Protein AF-A0A060SXX0-F1 (afdb_monomer_lite)

Secondary structure (DSSP, 8-state):
--PPPPEEEEEE--S-HHHHHHHHHHHHHHHHHSSEEEEEEEEGGGHHHHHHHHHTT--GGGHHHHTTEEEEEE---S-SS--HHHHHHHHHHHHHHHTT--EEEEETTS-EEEE-TTTS-EEEEEEETT-HHHHHHHHHHHHH-SS----EEEEE--S-HHHHHHHTTS-SHHHHHHHHHHHT--HHHHHHHHHH----PEEEETTEEEEEGGGG-TT--PPPHHHIIIIIHHHHHHHHHHHTT-

Structure (mmCIF, N/CA/C/O backbone):
data_AF-A0A060SXX0-F1
#
_entry.id   AF-A0A060SXX0-F1
#
loop_
_atom_site.group_PDB
_atom_site.id
_atom_site.type_symbol
_atom_site.label_atom_id
_atom_site.label_alt_id
_atom_site.label_comp_id
_atom_site.label_asym_id
_atom_site.label_entity_id
_atom_site.label_seq_id
_atom_site.pdbx_PDB_ins_code
_atom_site.Cartn_x
_atom_site.Cartn_y
_atom_site.Cartn_z
_atom_site.occupancy
_atom_site.B_iso_or_equiv
_atom_site.auth_seq_id
_atom_site.auth_comp_id
_atom_site.auth_asym_id
_atom_site.auth_atom_id
_atom_site.pdbx_PDB_model_num
ATOM 1 N N . MET A 1 1 ? -5.773 7.723 36.774 1.00 42.22 1 MET A N 1
ATOM 2 C CA . MET A 1 1 ? -4.730 7.593 35.733 1.00 42.22 1 MET A CA 1
ATOM 3 C C . MET A 1 1 ? -5.384 7.949 34.413 1.00 42.22 1 MET A C 1
ATOM 5 O O . MET A 1 1 ? -6.342 7.288 34.045 1.00 42.22 1 MET A O 1
ATOM 9 N N . THR A 1 2 ? -4.972 9.032 33.762 1.00 47.62 2 THR A N 1
ATOM 10 C CA . THR A 1 2 ? -5.482 9.395 32.435 1.00 47.62 2 THR A CA 1
ATOM 11 C C . THR A 1 2 ? -4.915 8.401 31.424 1.00 47.62 2 THR A C 1
ATOM 13 O O . THR A 1 2 ? -3.701 8.333 31.236 1.00 47.62 2 THR A O 1
ATOM 16 N N . SER A 1 3 ? -5.766 7.558 30.832 1.00 68.06 3 SER A N 1
ATOM 17 C CA . SER A 1 3 ? -5.339 6.640 29.775 1.00 68.06 3 SER A CA 1
ATOM 18 C C . SER A 1 3 ? -4.816 7.467 28.604 1.00 68.06 3 SER A C 1
ATOM 20 O O . SER A 1 3 ? -5.533 8.330 28.096 1.00 68.06 3 SER A O 1
ATOM 22 N N . GLN A 1 4 ? -3.569 7.235 28.189 1.00 74.06 4 GLN A N 1
ATOM 23 C CA . GLN A 1 4 ? -3.067 7.844 26.959 1.00 74.06 4 GLN A CA 1
ATOM 24 C C . GLN A 1 4 ? -3.970 7.435 25.786 1.00 74.06 4 GLN A C 1
ATOM 26 O O . GLN A 1 4 ? -4.417 6.284 25.757 1.00 74.06 4 GLN A O 1
ATOM 31 N N . PRO A 1 5 ? -4.246 8.347 24.835 1.00 82.75 5 PRO A N 1
ATOM 32 C CA . PRO A 1 5 ? -5.044 8.004 23.669 1.00 82.75 5 PRO A CA 1
ATOM 33 C C . PRO A 1 5 ? -4.381 6.848 22.901 1.00 82.75 5 PRO A C 1
ATOM 35 O O . PRO A 1 5 ? -3.144 6.777 22.847 1.00 82.75 5 PRO A O 1
ATOM 38 N N . PRO A 1 6 ? -5.176 5.929 22.325 1.00 90.31 6 PRO A N 1
ATOM 39 C CA . PRO A 1 6 ? -4.641 4.814 21.559 1.00 90.31 6 PRO A CA 1
ATOM 40 C C . PRO A 1 6 ? -3.842 5.338 20.366 1.00 90.31 6 PRO A C 1
ATOM 42 O O . PRO A 1 6 ? -4.184 6.356 19.762 1.00 90.31 6 PRO A O 1
ATOM 45 N N . LYS A 1 7 ? -2.766 4.631 20.011 1.00 94.00 7 LYS A N 1
ATOM 46 C CA . LYS A 1 7 ? -2.004 4.988 18.809 1.00 94.00 7 LYS A CA 1
ATOM 47 C C . LYS A 1 7 ? -2.856 4.735 17.574 1.00 94.00 7 LYS A C 1
ATOM 49 O O . LYS A 1 7 ? -3.532 3.715 17.522 1.00 94.00 7 LYS A O 1
ATOM 54 N N . HIS A 1 8 ? -2.768 5.602 16.575 1.00 95.62 8 HIS A N 1
ATOM 55 C CA . HIS A 1 8 ? -3.541 5.504 15.343 1.00 95.62 8 HIS A CA 1
ATOM 56 C C . HIS A 1 8 ? -2.619 5.263 14.141 1.00 95.62 8 HIS A C 1
ATOM 58 O O . HIS A 1 8 ? -1.647 5.995 13.924 1.00 95.62 8 HIS A O 1
ATOM 64 N N . ILE A 1 9 ? -2.901 4.211 13.373 1.00 97.38 9 ILE A N 1
ATOM 65 C CA . ILE A 1 9 ? -2.138 3.815 12.186 1.00 97.38 9 ILE A CA 1
ATOM 66 C C . ILE A 1 9 ? -3.068 3.788 10.977 1.00 97.38 9 ILE A C 1
ATOM 68 O O . ILE A 1 9 ? -4.118 3.153 11.024 1.00 97.38 9 ILE A O 1
ATOM 72 N N . LEU A 1 10 ? -2.659 4.432 9.886 1.00 97.88 10 LEU A N 1
ATOM 73 C CA . LEU A 1 10 ? -3.341 4.323 8.598 1.00 97.88 10 LEU A CA 1
ATOM 74 C C . LEU A 1 10 ? -2.625 3.299 7.717 1.00 97.88 10 LEU A C 1
ATOM 76 O O . LEU A 1 10 ? -1.397 3.275 7.661 1.00 97.88 10 LEU A O 1
ATOM 80 N N . MET A 1 11 ? -3.380 2.465 7.015 1.00 98.50 11 MET A N 1
ATOM 81 C CA . MET A 1 11 ? -2.860 1.433 6.126 1.00 98.50 11 MET A CA 1
ATOM 82 C C . MET A 1 11 ? -3.527 1.533 4.752 1.00 98.50 11 MET A C 1
ATOM 84 O O . MET A 1 11 ? -4.751 1.567 4.667 1.00 98.50 11 MET A O 1
ATOM 88 N N . LEU A 1 12 ? -2.732 1.557 3.681 1.00 98.19 12 LEU A N 1
ATOM 89 C CA . LEU A 1 12 ? -3.205 1.634 2.297 1.00 98.19 12 LEU A CA 1
ATOM 90 C C . LEU A 1 12 ? -2.583 0.505 1.455 1.00 98.19 12 LEU A C 1
ATOM 92 O O . LEU A 1 12 ? -1.464 0.666 0.956 1.00 98.19 12 LEU A O 1
ATOM 96 N N . PRO A 1 13 ? -3.270 -0.641 1.291 1.00 97.19 13 PRO A N 1
ATOM 97 C CA . PRO A 1 13 ? -2.909 -1.639 0.296 1.00 97.19 13 PRO A CA 1
ATOM 98 C C . PRO A 1 13 ? -3.241 -1.172 -1.128 1.00 97.19 13 PRO A C 1
ATOM 100 O O . PRO A 1 13 ? -4.201 -0.431 -1.344 1.00 97.19 13 PRO A O 1
ATOM 103 N N . ILE A 1 14 ? -2.513 -1.677 -2.128 1.00 95.06 14 ILE A N 1
ATOM 104 C CA . ILE A 1 14 ? -2.989 -1.612 -3.517 1.00 95.06 14 ILE A CA 1
ATOM 105 C C . ILE A 1 14 ? -4.166 -2.578 -3.694 1.00 95.06 14 ILE A C 1
ATOM 107 O O . ILE A 1 14 ? -4.297 -3.555 -2.954 1.00 95.06 14 ILE A O 1
ATOM 111 N N . HIS A 1 15 ? -5.026 -2.353 -4.689 1.00 94.31 15 HIS A N 1
ATOM 112 C CA . HIS A 1 15 ? -6.248 -3.138 -4.914 1.00 94.31 15 HIS A CA 1
ATOM 113 C C . HIS A 1 15 ? -6.014 -4.554 -5.481 1.00 94.31 15 HIS A C 1
ATOM 115 O O . HIS A 1 15 ? -6.828 -5.080 -6.245 1.00 94.31 15 HIS A O 1
ATOM 121 N N . MET A 1 16 ? -4.911 -5.194 -5.104 1.00 93.75 16 MET A N 1
ATOM 122 C CA . MET A 1 16 ? -4.590 -6.576 -5.427 1.00 93.75 16 MET A CA 1
ATOM 123 C C . MET A 1 16 ? -4.800 -7.431 -4.183 1.00 93.75 16 MET A C 1
ATOM 125 O O . MET A 1 16 ? -4.176 -7.196 -3.148 1.00 93.75 16 MET A O 1
ATOM 129 N N . TRP A 1 17 ? -5.642 -8.461 -4.282 1.00 95.44 17 TRP A N 1
ATOM 130 C CA . TRP A 1 17 ? -5.995 -9.280 -3.119 1.00 95.44 17 TRP A CA 1
ATOM 131 C C . TRP A 1 17 ? -4.779 -9.915 -2.432 1.00 95.44 17 TRP A C 1
ATOM 133 O O . TRP A 1 17 ? -4.691 -9.899 -1.207 1.00 95.44 17 TRP A O 1
ATOM 143 N N . GLY A 1 18 ? -3.795 -10.381 -3.210 1.00 93.75 18 GLY A N 1
ATOM 144 C CA . GLY A 1 18 ? -2.541 -10.928 -2.680 1.00 93.75 18 GLY A CA 1
ATOM 145 C C . GLY A 1 18 ? -1.724 -9.944 -1.832 1.00 93.75 18 GLY A C 1
ATOM 146 O O . GLY A 1 18 ? -0.852 -10.378 -1.087 1.00 93.75 18 GLY A O 1
ATOM 147 N N . ARG A 1 19 ? -2.017 -8.635 -1.900 1.00 94.62 19 ARG A N 1
ATOM 148 C CA . ARG A 1 19 ? -1.377 -7.600 -1.073 1.00 94.62 19 ARG A CA 1
ATOM 149 C C . ARG A 1 19 ? -2.283 -7.031 0.009 1.00 94.62 19 ARG A C 1
ATOM 151 O O . ARG A 1 19 ? -1.812 -6.823 1.126 1.00 94.62 19 ARG A O 1
ATOM 158 N N . ALA A 1 20 ? -3.568 -6.848 -0.292 1.00 97.12 20 ALA A N 1
ATOM 159 C CA . ALA A 1 20 ? -4.561 -6.368 0.664 1.00 97.12 20 ALA A CA 1
ATOM 160 C C . ALA A 1 20 ? -4.835 -7.377 1.788 1.00 97.12 20 ALA A C 1
ATOM 162 O O . ALA A 1 20 ? -4.824 -7.000 2.957 1.00 97.12 20 ALA A O 1
ATOM 163 N N . ARG A 1 21 ? -4.998 -8.666 1.456 1.00 97.56 21 ARG A N 1
ATOM 164 C CA . ARG A 1 21 ? -5.279 -9.732 2.429 1.00 97.56 21 ARG A CA 1
ATOM 165 C C . ARG A 1 21 ? -4.260 -9.802 3.571 1.00 97.56 21 ARG A C 1
ATOM 167 O O . ARG A 1 21 ? -4.670 -9.696 4.723 1.00 97.56 21 ARG A O 1
ATOM 174 N N . PRO A 1 22 ? -2.947 -9.972 3.316 1.00 97.31 22 PRO A N 1
ATOM 175 C CA . PRO A 1 22 ? -1.986 -10.077 4.410 1.00 97.31 22 PRO A CA 1
ATOM 176 C C . PRO A 1 22 ? -1.893 -8.789 5.242 1.00 97.31 22 PRO A C 1
ATOM 178 O O . PRO A 1 22 ? -1.615 -8.873 6.435 1.00 97.31 22 PRO A O 1
ATOM 181 N N . LEU A 1 23 ? -2.176 -7.614 4.660 1.00 97.38 23 LEU A N 1
ATOM 182 C CA . LEU A 1 23 ? -2.232 -6.358 5.412 1.00 97.38 23 LEU A CA 1
ATOM 183 C C . LEU A 1 23 ? -3.475 -6.279 6.317 1.00 97.38 23 LEU A C 1
ATOM 185 O O . LEU A 1 23 ? -3.373 -5.813 7.447 1.00 97.38 23 LEU A O 1
ATOM 189 N N . ALA A 1 24 ? -4.621 -6.799 5.868 1.00 98.12 24 ALA A N 1
ATOM 190 C CA . ALA A 1 24 ? -5.830 -6.931 6.685 1.00 98.12 24 ALA A CA 1
ATOM 191 C C . ALA A 1 24 ? -5.633 -7.910 7.862 1.00 98.12 24 ALA A C 1
ATOM 193 O O . ALA A 1 24 ? -5.998 -7.614 9.002 1.00 98.12 24 ALA A O 1
ATOM 194 N N . VAL A 1 25 ? -4.963 -9.042 7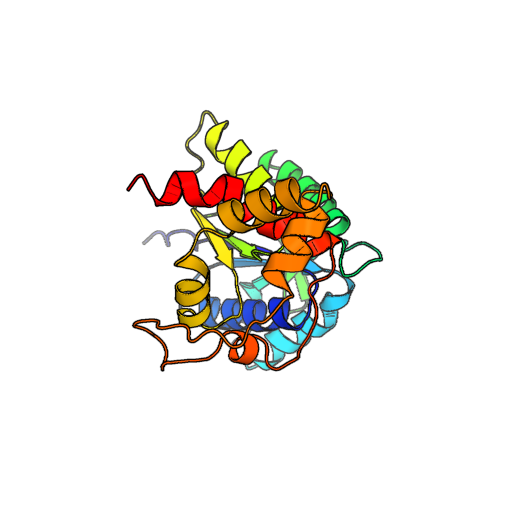.620 1.00 97.75 25 VAL A N 1
ATOM 195 C CA . VAL A 1 25 ? -4.573 -9.987 8.683 1.00 97.75 25 VAL A CA 1
ATOM 196 C C . VAL A 1 25 ? -3.582 -9.340 9.658 1.00 97.75 25 VAL A C 1
ATOM 198 O O . VAL A 1 25 ? -3.708 -9.499 10.872 1.00 97.75 25 VAL A O 1
ATOM 201 N N . LEU A 1 26 ? -2.606 -8.572 9.157 1.00 97.38 26 LEU A N 1
ATOM 202 C CA . LEU A 1 26 ? -1.683 -7.822 10.010 1.00 97.38 26 LEU A CA 1
ATOM 203 C C . LEU A 1 26 ? -2.436 -6.827 10.902 1.00 97.38 26 LEU A C 1
ATOM 205 O O . LEU A 1 26 ? -2.178 -6.786 12.105 1.00 97.38 26 LEU A O 1
ATOM 209 N N . ALA A 1 27 ? -3.387 -6.074 10.343 1.00 97.88 27 ALA A N 1
ATOM 210 C CA . ALA A 1 27 ? -4.217 -5.148 11.104 1.00 97.88 27 ALA A CA 1
ATOM 211 C C . ALA A 1 27 ? -4.964 -5.858 12.246 1.00 97.88 27 ALA A C 1
ATOM 213 O O . ALA A 1 27 ? -4.893 -5.422 13.397 1.00 97.88 27 ALA A O 1
ATOM 214 N N . SER A 1 28 ? -5.578 -7.004 11.942 1.00 97.69 28 SER A N 1
ATOM 215 C CA . SER A 1 28 ? -6.302 -7.846 12.906 1.00 97.69 28 SER A CA 1
ATOM 216 C C . SER A 1 28 ? -5.422 -8.261 14.086 1.00 97.69 28 SER A C 1
ATOM 218 O O . SER A 1 28 ? -5.760 -8.060 15.254 1.00 97.69 28 SER A O 1
ATOM 220 N N . ARG A 1 29 ? -4.211 -8.741 13.796 1.00 97.38 29 ARG A N 1
ATOM 221 C CA . ARG A 1 29 ? -3.243 -9.131 14.831 1.00 97.38 29 ARG A CA 1
ATOM 222 C C . ARG A 1 29 ? -2.770 -7.943 15.661 1.00 97.38 29 ARG A C 1
ATOM 224 O O . ARG A 1 29 ? -2.618 -8.053 16.876 1.00 97.38 29 ARG A O 1
ATOM 231 N N . MET A 1 30 ? -2.541 -6.798 15.024 1.00 97.38 30 MET A N 1
ATOM 232 C CA . MET A 1 30 ? -2.043 -5.607 15.706 1.00 97.38 30 MET A CA 1
ATOM 233 C C . MET A 1 30 ? -3.032 -5.070 16.753 1.00 97.38 30 MET A C 1
ATOM 235 O O . MET A 1 30 ? -2.588 -4.700 17.843 1.00 97.38 30 MET A O 1
ATOM 239 N N . VAL A 1 31 ? -4.342 -5.079 16.473 1.00 96.56 31 VAL A N 1
ATOM 240 C CA . VAL A 1 31 ? -5.364 -4.631 17.443 1.00 96.56 31 VAL A CA 1
ATOM 241 C C . VAL A 1 31 ? -5.581 -5.610 18.602 1.00 96.56 31 VAL A C 1
ATOM 243 O O . VAL A 1 31 ? -5.907 -5.157 19.702 1.00 96.56 31 VAL A O 1
ATOM 246 N N . ARG A 1 32 ? -5.338 -6.920 18.403 1.00 95.56 32 ARG A N 1
ATOM 247 C CA . ARG A 1 32 ? -5.302 -7.907 19.504 1.00 95.56 32 ARG A CA 1
ATOM 248 C C . ARG A 1 32 ? -4.094 -7.689 20.412 1.00 95.56 32 ARG A C 1
ATOM 250 O O . ARG A 1 32 ? -4.194 -7.763 21.631 1.00 95.56 32 ARG A O 1
ATOM 257 N N . MET A 1 33 ? -2.931 -7.405 19.824 1.00 96.19 33 MET A N 1
ATOM 258 C CA . MET A 1 33 ? -1.678 -7.290 20.576 1.00 96.19 33 MET A CA 1
ATOM 259 C C . MET A 1 33 ? -1.561 -5.993 21.381 1.00 96.19 33 MET A C 1
ATOM 261 O O . MET A 1 33 ? -0.842 -5.960 22.384 1.00 96.19 33 MET A O 1
ATOM 265 N N . ARG A 1 34 ? -2.176 -4.895 20.923 1.00 95.44 34 ARG A N 1
ATOM 266 C CA . ARG A 1 34 ? -2.020 -3.563 21.523 1.00 95.44 34 ARG A CA 1
ATOM 267 C C . ARG A 1 34 ? -3.311 -2.740 21.412 1.00 95.44 34 ARG A C 1
ATOM 269 O O . ARG A 1 34 ? -4.033 -2.875 20.430 1.00 95.44 34 ARG A O 1
ATOM 276 N N . PRO A 1 35 ? -3.566 -1.811 22.355 1.00 94.25 35 PRO A N 1
ATOM 277 C CA . PRO A 1 35 ? -4.671 -0.858 22.260 1.00 94.25 35 PRO A CA 1
ATOM 278 C C . PRO A 1 35 ? -4.347 0.234 21.231 1.00 94.25 35 PRO A C 1
ATOM 280 O O . PRO A 1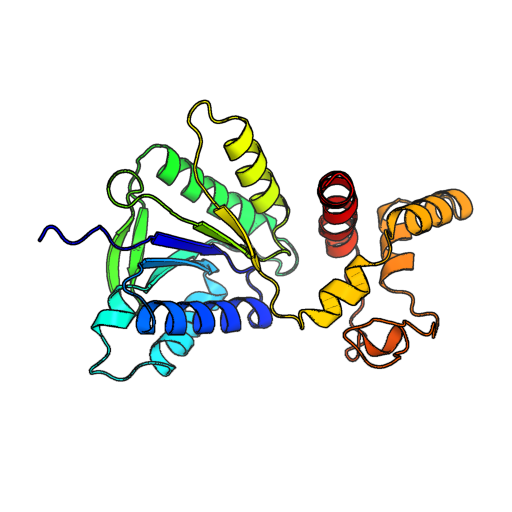 35 ? -3.933 1.343 21.572 1.00 94.25 35 PRO A O 1
ATOM 283 N N . ILE A 1 36 ? -4.465 -0.113 19.953 1.00 95.81 36 ILE A N 1
ATOM 284 C CA . ILE A 1 36 ? -4.241 0.786 18.823 1.00 95.81 36 ILE A CA 1
ATOM 285 C C . ILE A 1 36 ? -5.480 0.831 17.935 1.00 95.81 36 ILE A C 1
ATOM 287 O O . ILE A 1 36 ? -6.237 -0.133 17.875 1.00 95.81 36 ILE A O 1
ATOM 291 N N . LEU A 1 37 ? -5.653 1.951 17.246 1.00 96.12 37 LEU A N 1
ATOM 292 C CA . LEU A 1 37 ? -6.643 2.157 16.203 1.00 96.12 37 LEU A CA 1
ATOM 293 C C . LEU A 1 37 ? -5.983 1.955 14.844 1.00 96.12 37 LEU A C 1
ATOM 295 O O . LEU A 1 37 ? -4.873 2.445 14.602 1.00 96.12 37 LEU A O 1
ATOM 299 N N . ILE A 1 38 ? -6.682 1.269 13.950 1.00 97.69 38 ILE A N 1
ATOM 300 C CA . ILE A 1 38 ? -6.247 1.082 12.572 1.00 97.69 38 ILE A CA 1
ATOM 301 C C . ILE A 1 38 ? -7.315 1.630 11.644 1.00 97.69 38 ILE A C 1
ATOM 303 O O . ILE A 1 38 ? -8.469 1.226 11.721 1.00 97.69 38 ILE A O 1
ATOM 307 N N . THR A 1 39 ? -6.904 2.510 10.740 1.00 98.19 39 THR A N 1
ATOM 308 C CA . THR A 1 39 ? -7.704 2.913 9.587 1.00 98.19 39 THR A CA 1
ATOM 309 C C . THR A 1 39 ? -7.150 2.217 8.353 1.00 98.19 39 THR A C 1
ATOM 311 O O . THR A 1 39 ? -6.033 2.503 7.927 1.00 98.19 39 THR A O 1
ATOM 314 N N . LEU A 1 40 ? -7.916 1.296 7.780 1.00 98.31 40 LEU A N 1
ATOM 315 C CA . LEU A 1 40 ? -7.549 0.536 6.595 1.00 98.31 40 LEU A CA 1
ATOM 316 C C . LEU A 1 40 ? -8.309 1.087 5.380 1.00 98.31 40 LEU A C 1
ATOM 318 O O . LEU A 1 40 ? -9.528 0.966 5.273 1.00 98.31 40 LEU A O 1
ATOM 322 N N . CYS A 1 41 ? -7.578 1.711 4.463 1.00 98.31 41 CYS A N 1
ATOM 323 C CA . CYS A 1 41 ? -8.109 2.283 3.232 1.00 98.31 41 CYS A CA 1
ATOM 324 C C . CYS A 1 41 ? -8.219 1.193 2.159 1.00 98.31 41 CYS A C 1
ATOM 326 O O . CYS A 1 41 ? -7.216 0.803 1.569 1.00 98.31 41 CYS A O 1
ATOM 328 N N . ILE A 1 42 ? -9.422 0.684 1.905 1.00 97.94 42 ILE A N 1
ATOM 329 C CA . ILE A 1 42 ? -9.662 -0.479 1.046 1.00 97.94 42 ILE A CA 1
ATOM 330 C C . ILE A 1 42 ? -10.373 -0.080 -0.234 1.00 97.94 42 ILE A C 1
ATOM 332 O O . ILE A 1 42 ? -11.369 0.637 -0.223 1.00 97.94 42 ILE A O 1
ATOM 336 N N . ALA A 1 43 ? -9.865 -0.606 -1.345 1.00 97.19 43 ALA A N 1
ATOM 337 C CA . ALA A 1 43 ? -10.518 -0.501 -2.635 1.00 97.19 43 ALA A CA 1
ATOM 338 C C . ALA A 1 43 ? -11.923 -1.109 -2.611 1.00 97.19 43 ALA A C 1
ATOM 340 O O . ALA A 1 43 ? -12.094 -2.226 -2.125 1.00 97.19 43 ALA A O 1
ATOM 341 N N . ASP A 1 44 ? -12.892 -0.426 -3.209 1.00 96.19 44 ASP A N 1
ATOM 342 C CA . ASP A 1 44 ? -14.304 -0.817 -3.191 1.00 96.19 44 ASP A CA 1
ATOM 343 C C . ASP A 1 44 ? -14.529 -2.266 -3.665 1.00 96.19 44 ASP A C 1
ATOM 345 O O . ASP A 1 44 ? -15.181 -3.056 -2.988 1.00 96.19 44 ASP A O 1
ATOM 349 N N . LYS A 1 45 ? -13.849 -2.696 -4.741 1.00 96.00 45 LYS A N 1
ATOM 350 C CA . LYS A 1 45 ? -13.934 -4.086 -5.245 1.00 96.00 45 LYS A CA 1
ATOM 351 C C . LYS A 1 45 ? -13.413 -5.159 -4.282 1.00 96.00 45 LYS A C 1
ATOM 353 O O . LYS A 1 45 ? -13.630 -6.345 -4.513 1.00 96.00 45 LYS A O 1
ATOM 358 N N . LEU A 1 46 ? -12.639 -4.772 -3.269 1.00 96.81 46 LEU A N 1
ATOM 359 C CA . LEU A 1 46 ? -12.107 -5.675 -2.248 1.00 96.81 46 LEU A CA 1
ATOM 360 C C . LEU A 1 46 ? -12.856 -5.549 -0.920 1.00 96.81 46 LEU A C 1
ATOM 362 O O . LEU A 1 46 ? -12.474 -6.233 0.027 1.00 96.81 46 LEU A O 1
ATOM 366 N N . TRP A 1 47 ? -13.882 -4.699 -0.837 1.00 97.19 47 TRP A N 1
ATOM 367 C CA . TRP A 1 47 ? -14.541 -4.333 0.413 1.00 97.19 47 TRP A CA 1
ATOM 368 C C . TRP A 1 47 ? -15.094 -5.538 1.172 1.00 97.19 47 TRP A C 1
ATOM 370 O O . TRP A 1 47 ? -14.572 -5.880 2.234 1.00 97.19 47 TRP A O 1
ATOM 380 N N . ASP A 1 48 ? -16.077 -6.232 0.591 1.00 97.12 48 ASP A N 1
ATOM 381 C CA . ASP A 1 48 ? -16.762 -7.354 1.247 1.00 97.12 48 ASP A CA 1
ATOM 382 C C . ASP A 1 48 ? -15.785 -8.476 1.596 1.00 97.12 48 ASP A C 1
ATOM 384 O O . ASP A 1 48 ? -15.811 -9.042 2.687 1.00 97.12 48 ASP A O 1
ATOM 388 N N . ARG A 1 49 ? -14.848 -8.751 0.683 1.00 97.81 49 ARG A N 1
ATOM 389 C CA . ARG A 1 49 ? -13.822 -9.774 0.882 1.00 97.81 49 ARG A CA 1
ATOM 390 C C . ARG A 1 49 ? -12.861 -9.420 2.017 1.00 97.81 49 ARG A C 1
ATOM 392 O O . ARG A 1 49 ? -12.453 -10.304 2.761 1.00 97.81 49 ARG A O 1
ATOM 399 N N . THR A 1 50 ? -12.485 -8.149 2.141 1.00 98.00 50 THR A N 1
ATOM 400 C CA . THR A 1 50 ? -11.609 -7.685 3.224 1.00 98.00 50 THR A CA 1
ATOM 401 C C . THR A 1 50 ? -12.331 -7.735 4.561 1.00 98.00 50 THR A C 1
ATOM 403 O O . THR A 1 50 ? -11.746 -8.202 5.534 1.00 98.00 50 THR A O 1
ATOM 406 N N . LYS A 1 51 ? -13.602 -7.318 4.598 1.00 97.31 51 LYS A N 1
ATOM 407 C CA . LYS A 1 51 ? -14.445 -7.391 5.794 1.00 97.31 51 LYS A CA 1
ATOM 408 C C . LYS A 1 51 ? -14.555 -8.834 6.291 1.00 97.31 51 LYS A C 1
ATOM 410 O O . LYS A 1 51 ? -14.169 -9.103 7.421 1.00 97.31 51 LYS A O 1
ATOM 415 N N . ALA A 1 52 ? -14.918 -9.762 5.405 1.00 97.06 52 ALA A N 1
ATOM 416 C CA . ALA A 1 52 ? -15.022 -11.184 5.728 1.00 97.06 52 ALA A CA 1
ATOM 417 C C . ALA A 1 52 ? -13.691 -11.805 6.197 1.00 97.06 52 ALA A C 1
ATOM 419 O O . ALA A 1 52 ? -13.683 -12.599 7.133 1.00 97.06 52 ALA A O 1
ATOM 420 N N . GLU A 1 53 ? -12.555 -11.451 5.580 1.00 98.12 53 GLU A N 1
ATOM 421 C CA . GLU A 1 53 ? -11.241 -11.939 6.032 1.00 98.12 53 GLU A CA 1
ATOM 422 C C . GLU A 1 53 ? -10.917 -11.442 7.444 1.00 98.12 53 GLU A C 1
ATOM 424 O O . GLU A 1 53 ? -10.449 -12.229 8.264 1.00 98.12 53 GLU A O 1
ATOM 429 N N . ILE A 1 54 ? -11.185 -10.166 7.742 1.00 97.81 54 ILE A N 1
ATOM 430 C CA . ILE A 1 54 ? -10.958 -9.615 9.081 1.00 97.81 54 ILE A CA 1
ATOM 431 C C . ILE A 1 54 ? -11.884 -10.300 10.085 1.00 97.81 54 ILE A C 1
ATOM 433 O O . ILE A 1 54 ? -11.387 -10.838 11.065 1.00 97.81 54 ILE A O 1
ATOM 437 N N . GLU A 1 55 ? -13.194 -10.347 9.823 1.00 96.25 55 GLU A N 1
ATOM 438 C CA . GLU A 1 55 ? -14.191 -10.995 10.691 1.00 96.25 55 GLU A CA 1
ATOM 439 C C . GLU A 1 55 ? -13.829 -12.448 11.003 1.00 96.25 55 GLU A C 1
ATOM 441 O O . GLU A 1 55 ? -13.939 -12.870 12.150 1.00 96.25 55 GLU A O 1
ATOM 446 N N . SER A 1 56 ? -13.335 -13.194 10.008 1.00 95.88 56 SER A N 1
ATOM 447 C CA . SER A 1 56 ? -12.974 -14.605 10.174 1.00 95.88 56 SER A CA 1
ATOM 448 C C . SER A 1 56 ? -11.846 -14.857 11.178 1.00 95.88 56 SER A C 1
ATOM 450 O O . SER A 1 56 ? -11.693 -15.985 11.645 1.00 95.88 56 SER A O 1
ATOM 452 N N . ASP A 1 57 ? -11.055 -13.833 11.510 1.00 95.12 57 ASP A N 1
ATOM 453 C CA . ASP A 1 57 ? -9.946 -13.957 12.452 1.00 95.12 57 ASP A CA 1
ATOM 454 C C . ASP A 1 57 ? -10.405 -13.789 13.915 1.00 95.12 57 ASP A C 1
ATOM 456 O O . ASP A 1 57 ? -9.643 -14.144 14.811 1.00 95.12 57 ASP A O 1
ATOM 460 N N . PHE A 1 58 ? -11.618 -13.273 14.174 1.00 95.69 58 PHE A N 1
ATOM 461 C CA . PHE A 1 58 ? -12.116 -12.938 15.518 1.00 95.69 58 PHE A CA 1
ATOM 462 C C . PHE A 1 58 ? -13.278 -13.826 15.974 1.00 95.69 58 PHE A C 1
ATOM 464 O O . PHE A 1 58 ? -14.090 -14.287 15.173 1.00 95.69 58 PHE A O 1
ATOM 471 N N . THR A 1 59 ? -13.400 -14.012 17.290 1.00 95.19 59 THR A N 1
ATOM 472 C CA . THR A 1 59 ? -14.599 -14.610 17.903 1.00 95.19 59 THR A CA 1
ATOM 473 C C . THR A 1 59 ? -15.617 -13.527 18.304 1.00 95.19 59 THR A C 1
ATOM 475 O O . THR A 1 59 ? -15.255 -12.351 18.403 1.00 95.19 59 THR A O 1
ATOM 478 N N . PRO A 1 60 ? -16.895 -13.870 18.568 1.00 92.12 60 PRO A N 1
ATOM 479 C CA . PRO A 1 60 ? -17.902 -12.891 18.994 1.00 92.12 60 PRO A CA 1
ATOM 480 C C . PRO A 1 60 ? -17.531 -12.115 20.270 1.00 92.12 60 PRO A C 1
ATOM 482 O O . PRO A 1 60 ? -17.889 -10.948 20.417 1.00 92.12 60 PRO A O 1
ATOM 485 N N . GLU A 1 61 ? -16.786 -12.737 21.186 1.00 94.69 61 GLU A N 1
ATOM 486 C CA . GLU A 1 61 ? -16.319 -12.121 22.435 1.00 94.69 61 GLU A CA 1
ATOM 487 C C . GLU A 1 61 ? -15.223 -11.070 22.198 1.00 94.69 61 GLU A C 1
ATOM 489 O O . GLU A 1 61 ? -14.973 -10.219 23.051 1.00 94.69 61 GLU A O 1
ATOM 494 N N . GLU A 1 62 ? -14.586 -11.096 21.026 1.00 94.00 62 GLU A N 1
ATOM 495 C CA . GLU A 1 62 ? -13.504 -10.197 20.632 1.00 94.00 62 GLU A CA 1
ATOM 496 C C . GLU A 1 62 ? -13.990 -8.942 19.878 1.00 94.00 62 GLU A C 1
ATOM 498 O O . GLU A 1 62 ? -13.191 -8.229 19.261 1.00 94.00 62 GLU A O 1
ATOM 503 N N . GLY A 1 63 ? -15.288 -8.619 19.951 1.00 91.06 63 GLY A N 1
ATOM 504 C CA . GLY A 1 63 ? -15.883 -7.461 19.269 1.00 91.06 63 GLY A CA 1
ATOM 505 C C . GLY A 1 63 ? -15.212 -6.118 19.591 1.00 91.06 63 GLY A C 1
ATOM 506 O O . GLY A 1 63 ? -15.129 -5.237 18.734 1.00 91.06 63 GLY A O 1
ATOM 507 N N . GLU A 1 64 ? -14.631 -5.969 20.788 1.00 92.00 64 GLU A N 1
ATOM 508 C CA . GLU A 1 64 ? -13.872 -4.764 21.143 1.00 92.00 64 GLU A CA 1
ATOM 509 C C . GLU A 1 64 ? -12.658 -4.556 20.219 1.00 92.00 64 GLU A C 1
ATOM 511 O O . GLU A 1 64 ? -12.354 -3.425 19.842 1.00 92.00 64 GLU A O 1
ATOM 516 N N . TYR A 1 65 ? -11.973 -5.625 19.800 1.00 94.94 65 TYR A N 1
ATOM 517 C CA . TYR A 1 65 ? -10.845 -5.509 18.875 1.00 94.94 65 TYR A CA 1
ATOM 518 C C . TYR A 1 65 ? -11.305 -5.146 17.462 1.00 94.94 65 TYR A C 1
ATOM 520 O O . TYR A 1 65 ? -10.665 -4.312 16.820 1.00 94.94 65 TYR A O 1
ATOM 528 N N . LEU A 1 66 ? -12.431 -5.706 17.009 1.00 93.56 66 LEU A N 1
ATOM 529 C CA . LEU A 1 66 ? -13.028 -5.384 15.709 1.00 93.56 66 LEU A CA 1
ATOM 530 C C . LEU A 1 66 ? -13.385 -3.899 15.594 1.00 93.56 66 LEU A C 1
ATOM 532 O O . LEU A 1 66 ? -13.051 -3.273 14.589 1.00 93.56 66 LEU A O 1
ATOM 536 N N . SER A 1 67 ? -13.960 -3.305 16.644 1.00 92.50 67 SER A N 1
ATOM 537 C CA . SER A 1 67 ? -14.315 -1.874 16.656 1.00 92.50 67 SER A CA 1
ATOM 538 C C . SER A 1 67 ? -13.110 -0.921 16.543 1.00 92.50 67 SER A C 1
ATOM 540 O O . SER A 1 67 ? -13.264 0.262 16.231 1.00 92.50 67 SER A O 1
ATOM 542 N N . ARG A 1 68 ? -11.882 -1.419 16.755 1.00 94.75 68 ARG A N 1
ATOM 543 C CA . ARG A 1 68 ? -10.638 -0.650 16.568 1.00 94.75 68 ARG A CA 1
ATOM 544 C C . ARG A 1 68 ? -10.133 -0.659 15.123 1.00 94.75 68 ARG A C 1
ATOM 546 O O . ARG A 1 68 ? -9.197 0.085 14.819 1.00 94.75 68 ARG A O 1
ATOM 553 N N . ILE A 1 69 ? -10.721 -1.478 14.248 1.00 97.50 69 ILE A N 1
ATOM 554 C CA . ILE A 1 69 ? -10.409 -1.529 12.818 1.00 97.50 69 ILE A CA 1
ATOM 555 C C . ILE A 1 69 ? -11.500 -0.785 12.053 1.00 97.50 69 ILE A C 1
ATOM 557 O O . ILE A 1 69 ? -12.645 -1.220 11.953 1.00 97.50 69 ILE A O 1
ATOM 561 N N . ARG A 1 70 ? -11.112 0.349 11.484 1.00 97.62 70 ARG A N 1
ATOM 562 C CA . ARG A 1 70 ? -11.967 1.250 10.721 1.00 97.62 70 ARG A CA 1
ATOM 563 C C . ARG A 1 70 ? -11.639 1.100 9.249 1.00 97.62 70 ARG A C 1
ATOM 565 O O . ARG A 1 70 ? -10.471 1.158 8.873 1.00 97.62 70 ARG A O 1
ATOM 572 N N . LEU A 1 71 ? -12.649 0.921 8.415 1.00 98.19 71 LEU A N 1
ATOM 573 C CA . LEU A 1 71 ? -12.491 0.772 6.979 1.00 98.19 71 LEU A CA 1
ATOM 574 C C . LEU A 1 71 ? -12.892 2.072 6.275 1.00 98.19 71 LEU A C 1
ATOM 576 O O . LEU A 1 71 ? -13.953 2.644 6.530 1.00 98.19 71 LEU A O 1
ATOM 580 N N . LEU A 1 72 ? -12.031 2.529 5.367 1.00 97.88 72 LEU A N 1
ATOM 581 C CA . LEU A 1 72 ? -12.295 3.650 4.466 1.00 97.88 72 LEU A CA 1
ATOM 582 C C . LEU A 1 72 ? -12.369 3.137 3.033 1.00 97.88 72 LEU A C 1
ATOM 584 O O . LEU A 1 72 ? -11.416 2.523 2.555 1.00 97.88 72 LEU A O 1
ATOM 588 N N . ARG A 1 73 ? -13.479 3.400 2.339 1.00 96.94 73 ARG A N 1
ATOM 589 C CA . ARG A 1 73 ? -13.635 3.023 0.928 1.00 96.94 73 ARG A CA 1
ATOM 590 C C . ARG A 1 73 ? -12.778 3.908 0.034 1.00 96.94 73 ARG A C 1
ATOM 592 O O . ARG A 1 73 ? -12.823 5.132 0.132 1.00 96.94 73 ARG A O 1
ATOM 599 N N . ILE A 1 74 ? -12.035 3.279 -0.871 1.00 97.44 74 ILE A N 1
ATOM 600 C CA . ILE A 1 74 ? -11.221 3.939 -1.886 1.00 97.44 74 ILE A CA 1
ATOM 601 C C . ILE A 1 74 ? -11.698 3.521 -3.279 1.00 97.44 74 ILE A C 1
ATOM 603 O O . ILE A 1 74 ? -11.799 2.335 -3.572 1.00 97.44 74 ILE A O 1
ATOM 607 N N . GLU A 1 75 ? -11.944 4.482 -4.163 1.00 95.81 75 GLU A N 1
ATOM 608 C CA . GLU A 1 75 ? -12.157 4.222 -5.581 1.00 95.81 75 GLU A CA 1
ATOM 609 C C . GLU A 1 75 ? -10.844 3.776 -6.231 1.00 95.81 75 GLU A C 1
ATOM 611 O O . GLU A 1 75 ? -9.812 4.429 -6.107 1.00 95.81 75 GLU A O 1
ATOM 616 N N . GLN A 1 76 ? -10.866 2.636 -6.917 1.00 91.81 76 GLN A N 1
ATOM 617 C CA . GLN A 1 76 ? -9.662 2.024 -7.481 1.00 91.81 76 GLN A CA 1
ATOM 618 C C . GLN A 1 76 ? -9.449 2.261 -8.979 1.00 91.81 76 GLN A C 1
ATOM 620 O O . GLN A 1 76 ? -8.376 1.937 -9.477 1.00 91.81 76 GLN A O 1
ATOM 625 N N . GLY A 1 77 ? -10.439 2.807 -9.688 1.00 90.19 77 GLY A N 1
ATOM 626 C CA . GLY A 1 77 ? -10.443 2.855 -11.153 1.00 90.19 77 GLY A CA 1
ATOM 627 C C . GLY A 1 77 ? -10.808 1.513 -11.808 1.00 90.19 77 GLY A C 1
ATOM 628 O O . GLY A 1 77 ? -11.147 0.538 -11.132 1.00 90.19 77 GLY A O 1
ATOM 629 N N . ALA A 1 78 ? -10.785 1.477 -13.143 1.00 87.44 78 ALA A N 1
ATOM 630 C CA . ALA A 1 78 ? -11.192 0.305 -13.926 1.00 87.44 78 ALA A CA 1
ATOM 631 C C . ALA A 1 78 ? -10.052 -0.703 -14.148 1.00 87.44 78 ALA A C 1
ATOM 633 O O . ALA A 1 78 ? -10.277 -1.912 -14.101 1.00 87.44 78 ALA A O 1
ATOM 634 N N . ASP A 1 79 ? -8.834 -0.211 -14.376 1.00 87.81 79 ASP A N 1
ATOM 635 C CA . ASP A 1 79 ? -7.664 -1.049 -14.620 1.00 87.81 79 ASP A CA 1
ATOM 636 C C . ASP A 1 79 ? -6.989 -1.421 -13.299 1.00 87.81 79 ASP A C 1
ATOM 638 O O . ASP A 1 79 ? -6.700 -0.567 -12.464 1.00 87.81 79 ASP A O 1
ATOM 642 N N . TRP A 1 80 ? -6.727 -2.714 -13.109 1.00 81.69 80 TRP A N 1
ATOM 643 C CA . TRP A 1 80 ? -6.068 -3.200 -11.905 1.00 81.69 80 TRP A CA 1
ATOM 644 C C . TRP A 1 80 ? -4.548 -2.926 -11.877 1.00 81.69 80 TRP A C 1
ATOM 646 O O . TRP A 1 80 ? -3.878 -3.143 -10.866 1.00 81.69 80 TRP A O 1
ATOM 656 N N . MET A 1 81 ? -3.999 -2.488 -13.006 1.00 82.38 81 MET A N 1
ATOM 657 C CA . MET A 1 81 ? -2.592 -2.135 -13.185 1.00 82.38 81 MET A CA 1
ATOM 658 C C . MET A 1 81 ? -2.340 -0.643 -12.959 1.00 82.38 81 MET A C 1
ATOM 660 O O . MET A 1 81 ? -1.224 -0.222 -12.613 1.00 82.38 81 MET A O 1
ATOM 664 N N . ASP A 1 82 ? -3.382 0.169 -13.114 1.00 86.44 82 ASP A N 1
ATOM 665 C CA . ASP A 1 82 ? -3.322 1.602 -12.907 1.00 86.44 82 ASP A CA 1
ATOM 666 C C . ASP A 1 82 ? -3.599 1.963 -11.441 1.00 86.44 82 ASP A C 1
ATOM 668 O O . ASP A 1 82 ? -4.694 1.782 -10.913 1.00 86.44 82 ASP A O 1
ATOM 672 N N . SER A 1 83 ? -2.588 2.503 -10.759 1.00 89.56 83 SER A N 1
ATOM 673 C CA . SER A 1 83 ? -2.729 2.991 -9.390 1.00 89.56 83 SER A CA 1
ATOM 674 C C . SER A 1 83 ? -3.353 4.388 -9.323 1.00 89.56 83 SER A C 1
ATOM 676 O O . SER A 1 83 ? -3.624 4.843 -8.213 1.00 89.56 83 SER A O 1
ATOM 678 N N . ALA A 1 84 ? -3.592 5.072 -10.453 1.00 91.56 84 ALA A N 1
ATOM 679 C CA . ALA A 1 84 ? -4.078 6.451 -10.477 1.00 91.56 84 ALA A CA 1
ATOM 680 C C . ALA A 1 84 ? -5.412 6.621 -9.743 1.00 91.56 84 ALA A C 1
ATOM 682 O O . ALA A 1 84 ? -5.528 7.534 -8.932 1.00 91.56 84 ALA A O 1
ATOM 683 N N . GLY A 1 85 ? -6.370 5.706 -9.940 1.00 93.62 85 GLY A N 1
ATOM 684 C CA . GLY A 1 85 ? -7.662 5.753 -9.244 1.00 93.62 85 GLY A CA 1
ATOM 685 C C . GLY A 1 85 ? -7.499 5.742 -7.722 1.00 93.62 85 GLY A C 1
ATOM 686 O O . GLY A 1 85 ? -7.953 6.663 -7.043 1.00 93.62 85 GLY A O 1
ATOM 687 N N . ILE A 1 86 ? -6.743 4.763 -7.200 1.00 95.12 86 ILE A N 1
ATOM 688 C CA . ILE A 1 86 ? -6.410 4.706 -5.767 1.00 95.12 86 ILE A CA 1
ATOM 689 C C . ILE A 1 86 ? -5.692 5.974 -5.328 1.00 95.12 86 ILE A C 1
ATOM 691 O O . ILE A 1 86 ? -6.048 6.549 -4.303 1.00 95.12 86 ILE A O 1
ATOM 695 N N . ARG A 1 87 ? -4.649 6.376 -6.063 1.00 95.06 87 ARG A N 1
ATOM 696 C CA . ARG A 1 87 ? -3.799 7.518 -5.726 1.00 95.06 87 ARG A CA 1
ATOM 697 C C . ARG A 1 87 ? -4.640 8.776 -5.577 1.00 95.06 87 ARG A C 1
ATOM 699 O O . ARG A 1 87 ? -4.548 9.438 -4.550 1.00 95.06 87 ARG A O 1
ATOM 706 N N . ASP A 1 88 ? -5.442 9.100 -6.581 1.00 96.44 88 ASP A N 1
ATOM 707 C CA . ASP A 1 88 ? -6.176 10.360 -6.643 1.00 96.44 88 ASP A CA 1
ATOM 708 C C . ASP A 1 88 ? -7.265 10.407 -5.576 1.00 96.44 88 ASP A C 1
ATOM 710 O O . ASP A 1 88 ? -7.379 11.396 -4.848 1.00 96.44 88 ASP A O 1
ATOM 714 N N . HIS A 1 89 ? -8.010 9.312 -5.403 1.00 97.50 89 HIS A N 1
ATOM 715 C CA . HIS A 1 89 ? -9.048 9.262 -4.384 1.00 97.50 89 HIS A CA 1
ATOM 716 C C . HIS A 1 89 ? -8.470 9.256 -2.962 1.00 97.50 89 HIS A C 1
ATOM 718 O O . HIS A 1 89 ? -8.958 9.980 -2.091 1.00 97.50 89 HIS A O 1
ATOM 724 N N . PHE A 1 90 ? -7.384 8.513 -2.724 1.00 97.75 90 PHE A N 1
ATOM 725 C CA . PHE A 1 90 ? -6.689 8.543 -1.440 1.00 97.75 90 PHE A CA 1
ATOM 726 C C . PHE A 1 90 ? -6.127 9.932 -1.132 1.00 97.75 90 PHE A C 1
ATOM 728 O O . PHE A 1 90 ? -6.328 10.425 -0.026 1.00 97.75 90 PHE A O 1
ATOM 735 N N . LEU A 1 91 ? -5.448 10.584 -2.083 1.00 97.12 91 LEU A N 1
ATOM 736 C CA . LEU A 1 91 ? -4.877 11.914 -1.861 1.00 97.12 91 LEU A CA 1
ATOM 737 C C . LEU A 1 91 ? -5.959 12.968 -1.617 1.00 97.12 91 LEU A C 1
ATOM 739 O O . LEU A 1 91 ? -5.758 13.845 -0.783 1.00 97.12 91 LEU A O 1
ATOM 743 N N . LYS A 1 92 ? -7.128 12.845 -2.256 1.00 97.38 92 LYS A N 1
ATOM 744 C CA . LYS A 1 92 ? -8.296 13.680 -1.952 1.00 97.38 92 LYS A CA 1
ATOM 745 C C . LYS A 1 92 ? -8.750 13.510 -0.498 1.00 97.38 92 LYS A C 1
ATOM 747 O O . LYS A 1 92 ? -8.860 14.501 0.220 1.00 97.38 92 LYS A O 1
ATOM 752 N N . ILE A 1 93 ? -8.961 12.270 -0.048 1.00 96.88 93 ILE A N 1
ATOM 753 C CA . ILE A 1 93 ? -9.336 11.963 1.346 1.00 96.88 93 ILE A CA 1
ATOM 754 C C . ILE A 1 93 ? -8.272 12.477 2.319 1.00 96.88 93 ILE A C 1
ATOM 756 O O . ILE A 1 93 ? -8.583 13.093 3.336 1.00 96.88 93 ILE A O 1
ATOM 760 N N . TRP A 1 94 ? -7.005 12.246 1.992 1.00 95.25 94 TRP A N 1
ATOM 761 C CA . TRP A 1 94 ? -5.869 12.685 2.782 1.00 95.25 94 TRP A CA 1
ATOM 762 C C . TRP A 1 94 ? -5.821 14.211 2.930 1.00 95.25 94 TRP A C 1
ATOM 764 O O . TRP A 1 94 ? -5.624 14.711 4.037 1.00 95.25 94 TRP A O 1
ATOM 774 N N . SER A 1 95 ? -6.058 14.961 1.851 1.00 94.19 95 SER A N 1
ATOM 775 C CA . SER A 1 95 ? -6.150 16.423 1.893 1.00 94.19 95 SER A CA 1
ATOM 776 C C . SER A 1 95 ? -7.279 16.908 2.803 1.00 94.19 95 SER A C 1
ATOM 778 O O . SER A 1 95 ? -7.026 17.787 3.625 1.00 94.19 95 SER A O 1
ATOM 780 N N . SER A 1 96 ? -8.471 16.308 2.725 1.00 94.75 96 SER A N 1
ATOM 781 C CA . SER A 1 96 ? -9.584 16.603 3.643 1.00 94.75 96 SER A CA 1
ATOM 782 C C . SER A 1 96 ? -9.194 16.357 5.104 1.00 94.75 96 SER A C 1
ATOM 784 O O . SER A 1 96 ? -9.330 17.241 5.950 1.00 94.75 96 SER A O 1
ATOM 786 N N . LEU A 1 97 ? -8.606 15.195 5.401 1.00 93.19 97 LEU A N 1
ATOM 787 C CA . LEU A 1 97 ? -8.139 14.861 6.750 1.00 93.19 97 LEU A CA 1
ATOM 788 C C . LEU A 1 97 ? -7.076 15.848 7.267 1.00 93.19 97 LEU A C 1
ATOM 790 O O . LEU A 1 97 ? -7.120 16.257 8.427 1.00 93.19 97 LEU A O 1
ATOM 794 N N . CYS A 1 98 ? -6.128 16.261 6.420 1.00 89.50 98 CYS A N 1
ATOM 795 C CA . CYS A 1 98 ? -5.127 17.276 6.764 1.00 89.50 98 CYS A CA 1
ATOM 796 C C . CYS A 1 98 ? -5.728 18.673 6.974 1.00 89.50 98 CYS A C 1
ATOM 798 O O . CYS A 1 98 ? -5.172 19.450 7.749 1.00 89.50 98 CYS A O 1
ATOM 800 N N . ALA A 1 99 ? -6.844 18.993 6.315 1.00 91.12 99 ALA A N 1
ATOM 801 C CA . ALA A 1 99 ? -7.585 20.237 6.516 1.00 91.12 99 ALA A CA 1
ATOM 802 C C . ALA A 1 99 ? -8.412 20.242 7.819 1.00 91.12 99 ALA A C 1
ATOM 804 O O . ALA A 1 99 ? -9.050 21.243 8.140 1.00 91.12 99 ALA A O 1
ATOM 805 N N . GLY A 1 100 ? -8.384 19.149 8.593 1.00 90.31 100 GLY A N 1
ATOM 806 C CA . GLY A 1 100 ? -9.176 18.991 9.813 1.00 90.31 100 GLY A CA 1
ATOM 807 C C . GLY A 1 100 ? -10.628 18.592 9.547 1.00 90.31 100 GLY A C 1
ATOM 808 O O . GLY A 1 100 ? -11.433 18.562 10.481 1.00 90.31 100 GLY A O 1
ATOM 809 N N . GLU A 1 101 ? -10.968 18.274 8.296 1.00 95.25 101 GLU A N 1
ATOM 810 C CA . GLU A 1 101 ? -12.273 17.728 7.950 1.00 95.25 101 GLU A CA 1
ATOM 811 C C . GLU A 1 101 ? -12.407 16.303 8.490 1.00 95.25 101 GLU A C 1
ATOM 813 O O . GLU A 1 101 ? -11.431 15.569 8.670 1.00 95.25 101 GLU A O 1
ATOM 818 N N . SER A 1 102 ? -13.649 15.916 8.763 1.00 95.75 102 SER A N 1
ATOM 819 C CA . SER A 1 102 ? -13.970 14.579 9.245 1.00 95.75 102 SER A CA 1
ATOM 820 C C . SER A 1 102 ? -14.388 13.681 8.088 1.00 95.75 102 SER A C 1
ATOM 822 O O . SER A 1 102 ? -15.240 14.065 7.290 1.00 95.75 102 SER A O 1
ATOM 824 N N . VAL A 1 103 ? -13.818 12.479 8.009 1.00 96.69 103 VAL A N 1
ATOM 825 C CA . VAL A 1 103 ? -14.122 11.508 6.946 1.00 96.69 103 VAL A CA 1
ATOM 826 C C . VAL A 1 103 ? -14.875 10.322 7.530 1.00 96.69 103 VAL A C 1
ATOM 828 O O . VAL A 1 103 ? -14.459 9.758 8.542 1.00 96.69 103 VAL A O 1
ATOM 831 N N . ALA A 1 104 ? -15.989 9.947 6.902 1.00 97.12 104 ALA A N 1
ATOM 832 C CA . ALA A 1 104 ? -16.801 8.821 7.343 1.00 97.12 104 ALA A CA 1
ATOM 833 C C . ALA A 1 104 ? -16.071 7.488 7.155 1.00 97.12 104 ALA A C 1
ATOM 835 O O . ALA A 1 104 ? -15.467 7.254 6.110 1.00 97.12 104 ALA A O 1
ATOM 836 N N . TYR A 1 105 ? -16.172 6.613 8.152 1.00 96.25 105 TYR A N 1
ATOM 837 C CA . TYR A 1 105 ? -15.689 5.236 8.093 1.00 96.25 105 TYR A CA 1
ATOM 838 C C . TYR A 1 105 ? -16.798 4.255 8.467 1.00 96.25 105 TYR A C 1
ATOM 840 O O . TYR A 1 105 ? -17.759 4.613 9.153 1.00 96.25 105 TYR A O 1
ATOM 848 N N . GLU A 1 106 ? -16.610 3.004 8.064 1.00 95.88 106 GLU A N 1
ATOM 849 C CA . GLU A 1 106 ? -17.382 1.854 8.535 1.00 95.88 106 GLU A CA 1
ATOM 850 C C . GLU A 1 106 ? -16.413 0.914 9.259 1.00 95.88 106 GLU A C 1
ATOM 852 O O . GLU A 1 106 ? -15.365 0.563 8.722 1.00 95.88 106 GLU A O 1
ATOM 857 N N . ALA A 1 107 ? -16.692 0.556 10.504 1.00 90.50 107 ALA A N 1
ATOM 858 C CA . ALA A 1 107 ? -15.954 -0.483 11.200 1.00 90.50 107 ALA A CA 1
ATOM 859 C C . ALA A 1 107 ? -16.395 -1.865 10.714 1.00 90.50 107 ALA A C 1
ATOM 861 O O . ALA A 1 107 ? -17.428 -2.043 10.067 1.00 90.50 107 ALA A O 1
ATOM 862 N N . VAL A 1 108 ? -15.596 -2.872 11.042 1.00 87.50 108 VAL A N 1
ATOM 863 C CA . VAL A 1 108 ? -15.858 -4.248 10.609 1.00 87.50 108 VAL A CA 1
ATOM 864 C C . VAL A 1 108 ? -17.171 -4.788 11.188 1.00 87.50 108 VAL A C 1
ATOM 866 O O . VAL A 1 108 ? -17.886 -5.504 10.507 1.00 87.50 108 VAL A O 1
ATOM 869 N N . ASP A 1 109 ? -17.574 -4.363 12.382 1.00 85.38 109 ASP A N 1
ATOM 870 C CA . ASP A 1 109 ? -18.873 -4.718 12.974 1.00 85.38 109 ASP A CA 1
ATOM 871 C C . ASP A 1 109 ? -20.082 -3.995 12.332 1.00 85.38 109 ASP A C 1
ATOM 873 O O . ASP A 1 109 ? -21.220 -4.169 12.767 1.00 85.38 109 ASP A O 1
ATOM 877 N N . GLY A 1 110 ? -19.856 -3.181 11.292 1.00 87.44 110 GLY A N 1
ATOM 878 C CA . GLY A 1 110 ? -20.878 -2.385 10.611 1.00 87.44 110 GLY A CA 1
ATOM 879 C C . GLY A 1 110 ? -21.215 -1.064 11.303 1.00 87.44 110 GLY A C 1
ATOM 880 O O . GLY A 1 110 ? -22.016 -0.295 10.770 1.00 87.44 110 GLY A O 1
ATOM 881 N N . SER A 1 111 ? -20.614 -0.762 12.458 1.00 89.75 111 SER A N 1
ATOM 882 C CA . SER A 1 111 ? -20.758 0.559 13.065 1.00 89.75 111 SER A CA 1
ATOM 883 C C . SER A 1 111 ? -20.102 1.626 12.189 1.00 89.75 111 SER A C 1
ATOM 885 O O . SER A 1 111 ? -19.118 1.386 11.492 1.00 89.75 111 SER A O 1
ATOM 887 N N . THR A 1 112 ? -20.659 2.831 12.194 1.00 95.25 112 THR A N 1
ATOM 888 C CA . THR A 1 112 ? -20.145 3.950 11.399 1.00 95.25 112 THR A CA 1
ATOM 889 C C . THR A 1 112 ? -19.636 5.053 12.303 1.00 95.25 112 THR A C 1
ATOM 891 O O . THR A 1 112 ? -20.186 5.283 13.381 1.00 95.25 112 THR A O 1
ATOM 894 N N . GLY A 1 113 ? -18.650 5.809 11.837 1.00 95.38 113 GLY A N 1
ATOM 895 C CA . GLY A 1 113 ? -18.174 6.974 12.565 1.00 95.38 113 GLY A CA 1
ATOM 896 C C . GLY A 1 113 ? -17.431 7.958 11.683 1.00 95.38 113 GLY A C 1
ATOM 897 O O . GLY A 1 113 ? -17.462 7.880 10.457 1.00 95.38 113 GLY A O 1
ATOM 898 N N . LEU A 1 114 ? -16.753 8.898 12.334 1.00 96.56 114 LEU A N 1
ATOM 899 C CA . LEU A 1 114 ? -15.959 9.931 11.689 1.00 96.56 114 LEU A CA 1
ATOM 900 C C . LEU A 1 114 ? -14.503 9.826 12.141 1.00 96.56 114 LEU A C 1
ATOM 902 O O . LEU A 1 114 ? -14.228 9.726 13.334 1.00 96.56 114 LEU A O 1
ATOM 906 N N . ILE A 1 115 ? -13.575 9.872 11.190 1.00 95.00 115 ILE A N 1
ATOM 907 C CA . ILE A 1 115 ? -12.146 10.038 11.453 1.00 95.00 115 ILE A CA 1
ATOM 908 C C . ILE A 1 115 ? -11.847 11.526 11.432 1.00 95.00 115 ILE A C 1
ATOM 910 O O . ILE A 1 115 ? -12.100 12.189 10.428 1.00 95.00 115 ILE A O 1
ATOM 914 N N . ASN A 1 116 ? -11.260 12.029 12.514 1.00 93.38 116 ASN A N 1
ATOM 915 C CA . ASN A 1 116 ? -10.780 13.399 12.607 1.00 93.38 116 ASN A CA 1
ATOM 916 C C . ASN A 1 116 ? -9.350 13.400 13.163 1.00 93.38 116 ASN A C 1
ATOM 918 O O . ASN A 1 116 ? -9.116 13.038 14.317 1.00 93.38 116 ASN A O 1
ATOM 922 N N . LEU A 1 117 ? -8.382 13.822 12.343 1.00 90.88 117 LEU A N 1
ATOM 923 C CA . LEU A 1 117 ? -6.965 13.792 12.721 1.00 90.88 117 LEU A CA 1
ATOM 924 C C . LEU A 1 117 ? -6.583 14.827 13.789 1.00 90.88 117 LEU A C 1
ATOM 926 O O . LEU A 1 117 ? -5.497 14.723 14.358 1.00 90.88 117 LEU A O 1
ATOM 930 N N . LEU A 1 118 ? -7.445 15.808 14.081 1.00 88.00 118 LEU A N 1
ATOM 931 C CA . LEU A 1 118 ? -7.231 16.746 15.185 1.00 88.00 118 LEU A CA 1
ATOM 932 C C . LEU A 1 118 ? -7.481 16.073 16.538 1.00 88.00 118 LEU A C 1
ATOM 934 O O . LEU A 1 118 ? -6.708 16.285 17.470 1.00 88.00 118 LEU A O 1
ATOM 938 N N . SER A 1 119 ? -8.534 15.255 16.644 1.00 88.88 119 SER A N 1
ATOM 939 C CA . SER A 1 119 ? -8.844 14.495 17.864 1.00 88.88 119 SER A CA 1
ATOM 940 C C . SER A 1 119 ? -8.078 13.175 17.956 1.00 88.88 119 SER A C 1
ATOM 942 O O . SER A 1 119 ? -7.787 12.712 19.055 1.00 88.88 119 SER A O 1
ATOM 944 N N . GLU A 1 120 ? -7.737 12.571 16.816 1.00 90.44 120 GLU A N 1
ATOM 945 C CA . GLU A 1 120 ? -7.110 11.249 16.723 1.00 90.44 120 GLU A CA 1
ATOM 946 C C . GLU A 1 120 ? -5.892 11.274 15.774 1.00 90.44 120 GLU A C 1
ATOM 948 O O . GLU A 1 120 ? -5.936 10.723 14.664 1.00 90.44 120 GLU A O 1
ATOM 953 N N . PRO A 1 121 ? -4.787 11.928 16.178 1.00 91.44 121 PRO A N 1
ATOM 954 C CA . PRO A 1 121 ? -3.629 12.129 15.313 1.00 91.44 121 PRO A CA 1
ATOM 955 C C . PRO 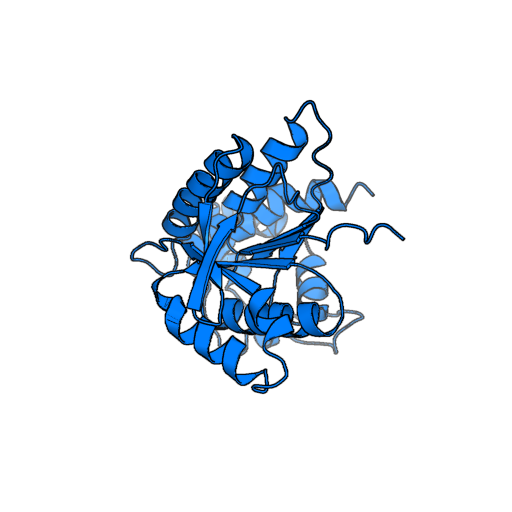A 1 121 ? -2.953 10.809 14.926 1.00 91.44 121 PRO A C 1
ATOM 957 O O . PRO A 1 121 ? -2.771 9.914 15.752 1.00 91.44 121 PRO A O 1
ATOM 960 N N . LEU A 1 122 ? -2.507 10.716 13.671 1.00 92.56 122 LEU A N 1
ATOM 961 C CA . LEU A 1 122 ? -1.768 9.555 13.174 1.00 92.56 122 LEU A CA 1
ATOM 962 C C . LEU A 1 122 ? -0.367 9.467 13.779 1.00 92.56 122 LEU A C 1
ATOM 964 O O . LEU A 1 122 ? 0.371 10.449 13.855 1.00 92.56 122 LEU A O 1
ATOM 968 N N . ASN A 1 123 ? 0.037 8.249 14.130 1.00 93.25 123 ASN A N 1
ATOM 969 C CA . ASN A 1 123 ? 1.398 7.930 14.555 1.00 93.25 123 ASN A CA 1
ATOM 970 C C . ASN A 1 123 ? 2.223 7.280 13.440 1.00 93.25 123 ASN A C 1
ATOM 972 O O . ASN A 1 123 ? 3.455 7.347 13.469 1.00 93.25 123 ASN A O 1
ATOM 976 N N . ALA A 1 124 ? 1.563 6.626 12.485 1.00 94.75 124 ALA A N 1
ATOM 977 C CA . ALA A 1 124 ? 2.214 5.972 11.361 1.00 94.75 124 ALA A CA 1
ATOM 978 C C . ALA A 1 124 ? 1.270 5.821 10.166 1.00 94.75 124 ALA A C 1
ATOM 980 O O . ALA A 1 124 ? 0.051 5.738 10.329 1.00 94.75 124 ALA A O 1
ATOM 981 N N . ILE A 1 125 ? 1.865 5.725 8.980 1.00 96.19 125 ILE A N 1
ATOM 982 C CA . ILE A 1 125 ? 1.192 5.326 7.748 1.00 96.19 125 ILE A CA 1
ATOM 983 C C . ILE A 1 125 ? 1.977 4.190 7.117 1.00 96.19 125 ILE A C 1
ATOM 985 O O . ILE A 1 125 ? 3.194 4.281 6.958 1.00 96.19 125 ILE A O 1
ATOM 989 N N . VAL A 1 126 ? 1.267 3.137 6.748 1.00 97.50 126 VAL A N 1
ATOM 990 C CA . VAL A 1 126 ? 1.789 1.987 6.022 1.00 97.50 126 VAL A CA 1
ATOM 991 C C . VAL A 1 126 ? 1.203 2.015 4.617 1.00 97.50 126 VAL A C 1
ATOM 993 O O . VAL A 1 126 ? -0.014 1.955 4.456 1.00 97.50 126 VAL A O 1
ATOM 996 N N . ILE A 1 127 ? 2.054 2.117 3.601 1.00 96.62 127 ILE A N 1
ATOM 997 C CA . ILE A 1 127 ? 1.629 2.206 2.200 1.00 96.62 127 ILE A CA 1
ATOM 998 C C . ILE A 1 127 ? 2.248 1.060 1.430 1.00 96.62 127 ILE A C 1
ATOM 1000 O O . ILE A 1 127 ? 3.450 0.812 1.507 1.00 96.62 127 ILE A O 1
ATOM 1004 N N . ASP A 1 128 ? 1.421 0.377 0.663 1.00 95.25 128 ASP A N 1
ATOM 1005 C CA . ASP A 1 128 ? 1.852 -0.625 -0.290 1.00 95.25 128 ASP A CA 1
ATOM 1006 C C . ASP A 1 128 ? 2.863 -0.058 -1.294 1.00 95.25 128 ASP A C 1
ATOM 1008 O O . ASP A 1 128 ? 2.637 0.970 -1.934 1.00 95.25 128 ASP A O 1
ATOM 1012 N N . ASN A 1 129 ? 4.006 -0.732 -1.422 1.00 90.31 129 ASN A N 1
ATOM 1013 C CA . ASN A 1 129 ? 5.133 -0.215 -2.195 1.00 90.31 129 ASN A CA 1
ATOM 1014 C C . ASN A 1 129 ? 4.888 -0.163 -3.717 1.00 90.31 129 ASN A C 1
ATOM 1016 O O . ASN A 1 129 ? 5.760 0.323 -4.432 1.00 90.31 129 ASN A O 1
ATOM 1020 N N . LEU A 1 130 ? 3.737 -0.636 -4.222 1.00 90.44 130 LEU A N 1
ATOM 1021 C CA . LEU A 1 130 ? 3.356 -0.452 -5.626 1.00 90.44 130 LEU A CA 1
ATOM 1022 C C . LEU A 1 130 ? 2.604 0.868 -5.877 1.00 90.44 130 LEU A C 1
ATOM 1024 O O . LEU A 1 130 ? 2.368 1.223 -7.033 1.00 90.44 130 LEU A O 1
ATOM 1028 N N . ILE A 1 131 ? 2.255 1.615 -4.823 1.00 92.12 131 ILE A N 1
ATOM 1029 C CA . ILE A 1 131 ? 1.611 2.935 -4.900 1.00 92.12 131 ILE A CA 1
ATOM 1030 C C . ILE A 1 131 ? 2.653 4.036 -4.636 1.00 92.12 131 ILE A C 1
ATOM 1032 O O . ILE A 1 131 ? 2.523 4.860 -3.725 1.00 92.12 131 ILE A O 1
ATOM 1036 N N . VAL A 1 132 ? 3.730 4.020 -5.423 1.00 90.50 132 VAL A N 1
ATOM 1037 C CA . VAL A 1 132 ? 4.910 4.884 -5.231 1.00 90.50 132 VAL A CA 1
ATOM 1038 C C . VAL A 1 132 ? 4.529 6.364 -5.234 1.00 90.50 132 VAL A C 1
ATOM 1040 O O . VAL A 1 132 ? 5.015 7.126 -4.404 1.00 90.50 132 VAL A O 1
ATOM 1043 N N . GLU A 1 133 ? 3.580 6.767 -6.080 1.00 91.81 133 GLU A N 1
ATOM 1044 C CA . GLU A 1 133 ? 3.110 8.152 -6.167 1.00 91.81 133 GLU A CA 1
ATOM 1045 C C . GLU A 1 133 ? 2.511 8.675 -4.858 1.00 91.81 133 GLU A C 1
ATOM 1047 O O . GLU A 1 133 ? 2.695 9.843 -4.516 1.00 91.81 133 GLU A O 1
ATOM 1052 N N . VAL A 1 134 ? 1.782 7.829 -4.122 1.00 94.19 134 VAL A N 1
ATOM 1053 C CA . VAL A 1 134 ? 1.220 8.228 -2.826 1.00 94.19 134 VAL A CA 1
ATOM 1054 C C . VAL A 1 134 ? 2.348 8.395 -1.817 1.00 94.19 134 VAL A C 1
ATOM 1056 O O . VAL A 1 134 ? 2.384 9.393 -1.100 1.00 94.19 134 VAL A O 1
ATOM 1059 N N . MET A 1 135 ? 3.305 7.465 -1.787 1.00 91.62 135 MET A N 1
ATOM 1060 C CA . MET A 1 135 ? 4.461 7.565 -0.897 1.00 91.62 135 MET A CA 1
ATOM 1061 C C . MET A 1 135 ? 5.284 8.830 -1.167 1.00 91.62 135 MET A C 1
ATOM 1063 O O . MET A 1 135 ? 5.637 9.538 -0.225 1.00 91.62 135 MET A O 1
ATOM 1067 N N . GLU A 1 136 ? 5.518 9.160 -2.438 1.00 90.25 136 GLU A N 1
ATOM 1068 C CA . GLU A 1 136 ? 6.162 10.404 -2.865 1.00 90.25 136 GLU A CA 1
ATOM 1069 C C . GLU A 1 136 ? 5.400 11.645 -2.404 1.00 90.25 136 GLU A C 1
ATOM 1071 O O . GLU A 1 136 ? 5.999 12.573 -1.859 1.00 90.25 136 GLU A O 1
ATOM 1076 N N . ALA A 1 137 ? 4.083 11.678 -2.625 1.00 92.31 137 ALA A N 1
ATOM 1077 C CA . ALA A 1 137 ? 3.246 12.810 -2.251 1.00 92.31 137 ALA A CA 1
ATOM 1078 C C . ALA A 1 137 ? 3.279 13.048 -0.734 1.00 92.31 137 ALA A C 1
ATOM 1080 O O . ALA A 1 137 ? 3.516 14.176 -0.293 1.00 92.31 137 ALA A O 1
ATOM 1081 N N . LEU A 1 138 ? 3.134 11.986 0.066 1.00 91.50 138 LEU A N 1
ATOM 1082 C CA . LEU A 1 138 ? 3.213 12.079 1.525 1.00 91.50 138 LEU A CA 1
ATOM 1083 C C . LEU A 1 138 ? 4.614 12.471 2.001 1.00 91.50 138 LEU A C 1
ATOM 1085 O O . LEU A 1 138 ? 4.752 13.265 2.933 1.00 91.50 138 LEU A O 1
ATOM 1089 N N . HIS A 1 139 ? 5.664 11.959 1.358 1.00 88.69 139 HIS A N 1
ATOM 1090 C CA . HIS A 1 139 ? 7.035 12.337 1.677 1.00 88.69 139 HIS A CA 1
ATOM 1091 C C . HIS A 1 139 ? 7.293 13.824 1.395 1.00 88.69 139 HIS A C 1
ATOM 1093 O O . HIS A 1 139 ? 7.795 14.530 2.270 1.00 88.69 139 HIS A O 1
ATOM 1099 N N . LYS A 1 140 ? 6.898 14.324 0.216 1.00 88.94 140 LYS A N 1
ATOM 1100 C CA . LYS A 1 140 ? 7.012 15.745 -0.157 1.00 88.94 140 LYS A CA 1
ATOM 1101 C C . LYS A 1 140 ? 6.254 16.639 0.817 1.00 88.94 140 LYS A C 1
ATOM 1103 O O . LYS A 1 140 ? 6.803 17.629 1.288 1.00 88.94 140 LYS A O 1
ATOM 1108 N N . GLN A 1 141 ? 5.026 16.268 1.171 1.00 87.12 141 GLN A N 1
ATOM 1109 C CA . GLN A 1 141 ? 4.239 17.018 2.145 1.00 87.12 141 GLN A CA 1
ATOM 1110 C C . GLN A 1 141 ? 4.899 17.026 3.532 1.00 87.12 141 GLN A C 1
ATOM 1112 O O . GLN A 1 141 ? 4.930 18.068 4.183 1.00 87.12 141 GLN A O 1
ATOM 1117 N N . ARG A 1 142 ? 5.464 15.894 3.977 1.00 85.25 142 ARG A N 1
ATOM 1118 C CA . ARG A 1 142 ? 6.209 15.809 5.242 1.00 85.25 142 ARG A CA 1
ATOM 1119 C C . ARG A 1 142 ? 7.412 16.754 5.256 1.00 85.25 142 ARG A C 1
ATOM 1121 O O . ARG A 1 142 ? 7.638 17.395 6.274 1.00 85.25 142 ARG A O 1
ATOM 1128 N N . LEU A 1 143 ? 8.157 16.846 4.151 1.00 85.00 143 LEU A N 1
ATOM 1129 C CA . LEU A 1 143 ? 9.304 17.755 4.020 1.00 85.00 143 LEU A CA 1
ATOM 1130 C C . LEU A 1 143 ? 8.894 19.231 3.939 1.00 85.00 143 LEU A C 1
ATOM 1132 O O . LEU A 1 143 ? 9.592 20.086 4.472 1.00 85.00 143 LEU A O 1
ATOM 1136 N N . ALA A 1 144 ? 7.779 19.531 3.272 1.00 85.88 144 ALA A N 1
ATOM 1137 C CA . ALA A 1 144 ? 7.288 20.897 3.101 1.00 85.88 144 ALA A CA 1
ATOM 1138 C C . ALA A 1 144 ? 6.561 21.445 4.340 1.00 85.88 144 ALA A C 1
ATOM 1140 O O . ALA A 1 144 ? 6.333 22.651 4.434 1.00 85.88 144 ALA A O 1
ATOM 1141 N N . SER A 1 145 ? 6.152 20.581 5.275 1.00 77.62 145 SER A N 1
ATOM 1142 C CA . SER A 1 145 ? 5.382 21.012 6.436 1.00 77.62 145 SER A CA 1
ATOM 1143 C C . SER A 1 145 ? 6.260 21.809 7.413 1.00 77.62 145 SER A C 1
ATOM 1145 O O . SER A 1 145 ? 7.253 21.279 7.911 1.00 77.62 145 SER A O 1
ATOM 1147 N N . PRO A 1 146 ? 5.891 23.061 7.754 1.00 69.06 146 PRO A N 1
ATOM 1148 C CA . PRO A 1 146 ? 6.629 23.862 8.735 1.00 69.06 146 PRO A CA 1
ATOM 1149 C C . PRO A 1 146 ? 6.502 23.299 10.157 1.00 69.06 146 PRO A C 1
ATOM 1151 O O . PRO A 1 146 ? 7.312 23.594 11.034 1.00 69.06 146 PRO A O 1
ATOM 1154 N N . ARG A 1 147 ? 5.483 22.468 10.395 1.00 65.56 147 ARG A N 1
ATOM 1155 C CA . ARG A 1 147 ? 5.346 21.667 11.606 1.00 65.56 147 ARG A CA 1
ATOM 1156 C C . ARG A 1 147 ? 5.957 20.307 11.302 1.00 65.56 147 ARG A C 1
ATOM 1158 O O . ARG A 1 147 ? 5.585 19.698 10.308 1.00 65.56 147 ARG A O 1
ATOM 1165 N N . SER A 1 148 ? 6.849 19.807 12.157 1.00 57.00 148 SER A N 1
ATOM 1166 C CA . SER A 1 148 ? 7.325 18.426 12.033 1.00 57.00 148 SER A CA 1
ATOM 1167 C C . SER A 1 148 ? 6.121 17.491 12.145 1.00 57.00 148 SER A C 1
ATOM 1169 O O . SER A 1 148 ? 5.632 17.207 13.241 1.00 57.00 148 SER A O 1
ATOM 1171 N N . LEU A 1 149 ? 5.585 17.068 10.998 1.00 65.06 149 LEU A N 1
ATOM 1172 C CA . LEU A 1 149 ? 4.681 15.940 10.926 1.00 65.06 149 LEU A CA 1
ATOM 1173 C C . LEU A 1 149 ? 5.538 14.762 11.376 1.00 65.06 149 LEU A C 1
ATOM 1175 O O . LEU A 1 149 ? 6.329 14.230 10.597 1.00 65.06 149 LEU A O 1
ATOM 1179 N N . SER A 1 150 ? 5.397 14.356 12.640 1.00 70.44 150 SER A N 1
ATOM 1180 C CA . SER A 1 150 ? 6.054 13.183 13.239 1.00 70.44 150 SER A CA 1
ATOM 1181 C C . SER A 1 150 ? 5.536 11.858 12.651 1.00 70.44 150 SER A C 1
ATOM 1183 O O . SER A 1 150 ? 5.552 10.806 13.292 1.00 70.44 150 SER A O 1
ATOM 1185 N N . LEU A 1 151 ? 5.072 11.924 11.406 1.00 75.50 151 LEU A N 1
ATOM 1186 C CA . LEU A 1 151 ? 4.448 10.888 10.628 1.00 75.50 151 LEU A CA 1
ATOM 1187 C C . LEU A 1 151 ? 5.521 9.922 10.147 1.00 75.50 151 LEU A C 1
ATOM 1189 O O . LEU A 1 151 ? 6.363 10.230 9.293 1.00 75.50 151 LEU A O 1
ATOM 1193 N N . ARG A 1 152 ? 5.490 8.728 10.727 1.00 91.00 152 ARG A N 1
ATOM 1194 C CA . ARG A 1 152 ? 6.347 7.627 10.305 1.00 91.00 152 ARG A CA 1
ATOM 1195 C C . ARG A 1 152 ? 5.722 6.982 9.077 1.00 91.00 152 ARG A C 1
ATOM 1197 O O . ARG A 1 152 ? 4.617 6.452 9.162 1.00 91.00 152 ARG A O 1
ATOM 1204 N N . LEU A 1 153 ? 6.419 7.062 7.950 1.00 92.06 153 LEU A N 1
ATOM 1205 C CA . LEU A 1 153 ? 6.011 6.428 6.701 1.00 92.06 153 LEU A CA 1
ATOM 1206 C C . LEU A 1 153 ? 6.715 5.076 6.586 1.00 92.06 153 LEU A C 1
ATOM 1208 O O . LEU A 1 153 ? 7.938 5.010 6.699 1.00 92.06 153 LEU A O 1
ATOM 1212 N N . TYR A 1 154 ? 5.940 4.021 6.365 1.00 94.06 154 TYR A N 1
ATOM 1213 C CA . TYR A 1 154 ? 6.416 2.656 6.183 1.00 94.06 154 TYR A CA 1
ATOM 1214 C C . TYR A 1 154 ? 5.959 2.122 4.829 1.00 94.06 154 TYR A C 1
ATOM 1216 O O . TYR A 1 154 ? 4.822 2.348 4.414 1.00 94.06 154 TYR A O 1
ATOM 1224 N N . ALA A 1 155 ? 6.841 1.380 4.165 1.00 91.88 155 ALA A N 1
ATOM 1225 C CA . ALA A 1 155 ? 6.510 0.643 2.956 1.00 91.88 155 ALA A CA 1
ATOM 1226 C C . ALA A 1 155 ? 6.046 -0.774 3.306 1.00 91.88 155 ALA A C 1
ATOM 1228 O O . ALA A 1 155 ? 6.681 -1.465 4.102 1.00 91.88 155 ALA A O 1
ATOM 1229 N N . TRP A 1 156 ? 4.953 -1.213 2.689 1.00 93.69 156 TRP A N 1
ATOM 1230 C CA . TRP A 1 156 ? 4.440 -2.572 2.790 1.00 93.69 156 TRP A CA 1
ATOM 1231 C C . TRP A 1 156 ? 4.782 -3.377 1.542 1.00 93.69 156 TRP A C 1
ATOM 1233 O O . TRP A 1 156 ? 4.556 -2.934 0.413 1.00 93.69 156 TRP A O 1
ATOM 1243 N N . SER A 1 157 ? 5.300 -4.585 1.758 1.00 90.50 157 SER A N 1
ATOM 1244 C CA . SER A 1 157 ? 5.495 -5.577 0.709 1.00 90.50 157 SER A CA 1
ATOM 1245 C C . SER A 1 157 ? 5.252 -6.977 1.280 1.00 90.50 157 SER A C 1
ATOM 1247 O O . SER A 1 157 ? 5.981 -7.382 2.184 1.00 90.50 157 SER A O 1
ATOM 1249 N N . PRO A 1 158 ? 4.262 -7.737 0.780 1.00 89.69 158 PRO A N 1
ATOM 1250 C CA . PRO A 1 158 ? 3.964 -9.095 1.222 1.00 89.69 158 PRO A CA 1
ATOM 1251 C C . PRO A 1 158 ? 4.898 -10.096 0.524 1.00 89.69 158 PRO A C 1
ATOM 1253 O O . PRO A 1 158 ? 4.455 -11.015 -0.160 1.00 89.69 158 PRO A O 1
ATOM 1256 N N . VAL A 1 159 ? 6.203 -9.869 0.634 1.00 83.81 159 VAL A N 1
ATOM 1257 C CA . VAL A 1 159 ? 7.254 -10.734 0.084 1.00 83.81 159 VAL A CA 1
ATOM 1258 C C . VAL A 1 159 ? 8.191 -11.151 1.212 1.00 83.81 159 VAL A C 1
ATOM 1260 O O . VAL A 1 159 ? 8.202 -10.518 2.268 1.00 83.81 159 VAL A O 1
ATOM 1263 N N . SER A 1 160 ? 8.990 -12.201 1.001 1.00 80.81 160 SER A N 1
ATOM 1264 C CA . SER A 1 160 ? 10.059 -12.532 1.951 1.00 80.81 160 SER A CA 1
ATOM 1265 C C . SER A 1 160 ? 11.008 -11.337 2.111 1.00 80.81 160 SER A C 1
ATOM 1267 O O . SER A 1 160 ? 11.398 -10.713 1.122 1.00 80.81 160 SER A O 1
ATOM 1269 N N . SER A 1 161 ? 11.405 -11.013 3.343 1.00 78.56 161 SER A N 1
ATOM 1270 C CA . SER A 1 161 ? 12.416 -9.980 3.603 1.00 78.56 161 SER A CA 1
ATOM 1271 C C . SER A 1 161 ? 13.721 -10.270 2.866 1.00 78.56 161 SER A C 1
ATOM 1273 O O . SER A 1 161 ? 14.351 -9.359 2.332 1.00 78.56 161 SER A O 1
ATOM 1275 N N . ASP A 1 162 ? 14.082 -11.546 2.760 1.00 81.62 162 ASP A N 1
ATOM 1276 C CA . ASP A 1 162 ? 15.331 -11.987 2.143 1.00 81.62 162 ASP A CA 1
ATOM 1277 C C . ASP A 1 162 ? 15.319 -11.752 0.627 1.00 81.62 162 ASP A C 1
ATOM 1279 O O . ASP A 1 162 ? 16.349 -11.426 0.032 1.00 81.62 162 ASP A O 1
ATOM 1283 N N . PHE A 1 163 ? 14.131 -11.811 0.009 1.00 81.75 163 PHE A N 1
ATOM 1284 C CA . PHE A 1 163 ? 13.920 -11.422 -1.386 1.00 81.75 163 PHE A CA 1
ATOM 1285 C C . PHE A 1 163 ? 14.236 -9.938 -1.597 1.00 81.75 163 PHE A C 1
ATOM 1287 O O . PHE A 1 163 ? 14.907 -9.581 -2.563 1.00 81.75 163 PHE A O 1
ATOM 1294 N N . MET A 1 164 ? 13.799 -9.065 -0.684 1.00 81.50 164 MET A N 1
ATOM 1295 C CA . MET A 1 164 ? 14.087 -7.631 -0.780 1.00 81.50 164 MET A CA 1
ATOM 1296 C C . MET A 1 164 ? 15.577 -7.340 -0.599 1.00 81.50 164 MET A C 1
ATOM 1298 O O . MET A 1 164 ? 16.110 -6.493 -1.308 1.00 81.50 164 MET A O 1
ATOM 1302 N N . VAL A 1 165 ? 16.264 -8.062 0.294 1.00 81.12 165 VAL A N 1
ATOM 1303 C CA . VAL A 1 165 ? 17.725 -7.956 0.443 1.00 81.12 165 VAL A CA 1
ATOM 1304 C C . VAL A 1 165 ? 18.431 -8.396 -0.838 1.00 81.12 165 VAL A C 1
ATOM 1306 O O . VAL A 1 165 ? 19.357 -7.721 -1.276 1.00 81.12 165 VAL A O 1
ATOM 1309 N N . ALA A 1 166 ? 17.987 -9.488 -1.466 1.00 81.88 166 ALA A N 1
ATOM 1310 C CA . ALA A 1 166 ? 18.552 -9.958 -2.728 1.00 81.88 166 ALA A CA 1
ATOM 1311 C C . ALA A 1 166 ? 18.380 -8.929 -3.859 1.00 81.88 166 ALA A C 1
ATOM 1313 O O . ALA A 1 166 ? 19.351 -8.593 -4.531 1.00 81.88 166 ALA A O 1
ATOM 1314 N N . GLN A 1 167 ? 17.174 -8.376 -4.021 1.00 78.00 167 GLN A N 1
ATOM 1315 C CA . GLN A 1 167 ? 16.882 -7.346 -5.028 1.00 78.00 167 GLN A CA 1
ATOM 1316 C C . GLN A 1 167 ? 17.568 -6.004 -4.726 1.00 78.00 167 GLN A C 1
ATOM 1318 O O . GLN A 1 167 ? 17.915 -5.268 -5.641 1.00 78.00 167 GLN A O 1
ATOM 1323 N N . GLY A 1 168 ? 17.779 -5.690 -3.445 1.00 77.69 168 GLY A N 1
ATOM 1324 C CA . GLY A 1 168 ? 18.363 -4.432 -2.978 1.00 77.69 168 GLY A CA 1
ATOM 1325 C C . GLY A 1 168 ? 19.883 -4.317 -3.128 1.00 77.69 168 GLY A C 1
ATOM 1326 O O . GLY A 1 168 ? 20.448 -3.255 -2.881 1.00 77.69 168 GLY A O 1
ATOM 1327 N N . ARG A 1 169 ? 20.567 -5.410 -3.485 1.00 80.12 169 ARG A N 1
ATOM 1328 C CA . ARG A 1 169 ? 22.040 -5.488 -3.535 1.00 80.12 169 ARG A CA 1
ATOM 1329 C C . ARG A 1 169 ? 22.672 -4.794 -4.721 1.00 80.12 169 ARG A C 1
ATOM 1331 O O . ARG A 1 169 ? 23.861 -4.489 -4.689 1.00 80.12 169 ARG A O 1
ATOM 1338 N N . THR A 1 170 ? 21.919 -4.634 -5.792 1.00 80.94 170 THR A N 1
ATOM 1339 C CA . THR A 1 170 ? 22.440 -4.125 -7.049 1.00 80.94 170 THR A CA 1
ATOM 1340 C C . THR A 1 170 ? 21.509 -3.039 -7.522 1.00 80.94 170 THR A C 1
ATOM 1342 O O . THR A 1 170 ? 20.324 -3.290 -7.709 1.00 80.94 170 THR A O 1
ATOM 1345 N N . ASP A 1 171 ? 22.055 -1.844 -7.725 1.00 84.88 171 ASP A N 1
ATOM 1346 C CA . ASP A 1 171 ? 21.351 -0.794 -8.443 1.00 84.88 171 ASP A CA 1
ATOM 1347 C C . ASP A 1 171 ? 21.164 -1.255 -9.903 1.00 84.88 171 ASP A C 1
ATOM 1349 O O . ASP A 1 171 ? 22.158 -1.469 -10.608 1.00 84.88 171 ASP A O 1
ATOM 1353 N N . PRO A 1 172 ? 19.920 -1.464 -10.375 1.00 86.44 172 PRO A N 1
ATOM 1354 C CA . PRO A 1 172 ? 19.674 -1.895 -11.743 1.00 86.44 172 PRO A CA 1
ATOM 1355 C C . PRO A 1 172 ? 19.857 -0.760 -12.764 1.00 86.44 172 PRO A C 1
ATOM 1357 O O . PRO A 1 172 ? 20.024 -1.040 -13.951 1.00 86.44 172 PRO A O 1
ATOM 1360 N N . MET A 1 173 ? 19.835 0.515 -12.356 1.00 89.12 173 MET A N 1
ATOM 1361 C CA . MET A 1 173 ? 19.800 1.648 -13.289 1.00 89.12 173 MET A CA 1
ATOM 1362 C C . MET A 1 173 ? 21.032 1.783 -14.186 1.00 89.12 173 MET A C 1
ATOM 1364 O O . MET A 1 173 ? 20.841 2.100 -15.362 1.00 89.12 173 MET A O 1
ATOM 1368 N N . PRO A 1 174 ? 22.268 1.507 -13.732 1.00 90.94 174 PRO A N 1
ATOM 1369 C CA . PRO A 1 174 ? 23.422 1.444 -14.624 1.00 90.94 174 PRO A CA 1
ATOM 1370 C C . PRO A 1 174 ? 23.228 0.462 -15.787 1.00 90.94 174 PRO A C 1
ATOM 1372 O O . PRO A 1 174 ? 23.539 0.797 -16.927 1.00 90.94 174 PRO A O 1
ATOM 1375 N N . PHE A 1 175 ? 22.643 -0.716 -15.534 1.00 91.12 175 PHE A N 1
ATOM 1376 C CA . PHE A 1 175 ? 22.353 -1.702 -16.582 1.00 91.12 175 PHE A CA 1
ATOM 1377 C C . PHE A 1 175 ? 21.237 -1.230 -17.513 1.00 91.12 175 PHE A C 1
ATOM 1379 O O . PHE A 1 175 ? 21.341 -1.396 -18.727 1.00 91.12 175 PHE A O 1
ATOM 1386 N N . VAL A 1 176 ? 20.193 -0.608 -16.954 1.00 92.00 176 VAL A N 1
ATOM 1387 C CA . VAL A 1 176 ? 19.090 -0.031 -17.733 1.00 92.00 176 VAL A CA 1
ATOM 1388 C C . VAL A 1 176 ? 19.603 1.055 -18.679 1.00 92.00 176 VAL A C 1
ATOM 1390 O O . VAL A 1 176 ? 19.298 1.009 -19.867 1.00 92.00 176 VAL A O 1
ATOM 1393 N N . ARG A 1 177 ? 20.413 2.003 -18.192 1.00 93.69 177 ARG A N 1
ATOM 1394 C CA . ARG A 1 177 ? 20.964 3.092 -19.018 1.00 93.69 177 ARG A CA 1
ATOM 1395 C C . ARG A 1 177 ? 21.944 2.576 -20.071 1.00 93.69 177 ARG A C 1
ATOM 1397 O O . ARG A 1 177 ? 21.837 2.970 -21.226 1.00 93.69 177 ARG A O 1
ATOM 1404 N N . ALA A 1 178 ? 22.824 1.640 -19.711 1.00 95.56 178 ALA A N 1
ATOM 1405 C CA . ALA A 1 178 ? 23.741 1.027 -20.671 1.00 95.56 178 ALA A CA 1
ATOM 1406 C C . ALA A 1 178 ? 22.987 0.324 -21.814 1.00 95.56 178 ALA A C 1
ATOM 1408 O O . ALA A 1 178 ? 23.329 0.494 -22.982 1.00 95.56 178 ALA A O 1
ATOM 1409 N N . LEU A 1 179 ? 21.923 -0.421 -21.493 1.00 95.56 179 LEU A N 1
ATOM 1410 C CA . LEU A 1 179 ? 21.092 -1.085 -22.497 1.00 95.56 179 LEU A CA 1
ATOM 1411 C C . LEU A 1 179 ? 20.315 -0.080 -23.359 1.00 95.56 179 LEU A C 1
ATOM 1413 O O . LEU A 1 179 ? 20.214 -0.260 -24.573 1.00 95.56 179 LEU A O 1
ATOM 1417 N N . GLN A 1 180 ? 19.795 0.980 -22.733 1.00 95.94 180 GLN A N 1
ATOM 1418 C CA . GLN A 1 180 ? 19.111 2.078 -23.411 1.00 95.94 180 GLN A CA 1
ATOM 1419 C C . GLN A 1 180 ? 20.007 2.709 -24.485 1.00 95.94 180 GLN A C 1
ATOM 1421 O O . GLN A 1 180 ? 19.579 2.844 -25.631 1.00 95.94 180 GLN A O 1
ATOM 1426 N N . GLU A 1 181 ? 21.244 3.058 -24.124 1.00 97.19 181 GLU A N 1
ATOM 1427 C CA . GLU A 1 181 ? 22.236 3.654 -25.025 1.00 97.19 181 GLU A CA 1
ATOM 1428 C C . GLU A 1 181 ? 22.670 2.673 -26.119 1.00 97.19 181 GLU A C 1
ATOM 1430 O O . GLU A 1 181 ? 22.673 3.025 -27.297 1.00 97.19 181 GLU A O 1
ATOM 1435 N N . GLN A 1 182 ? 22.979 1.425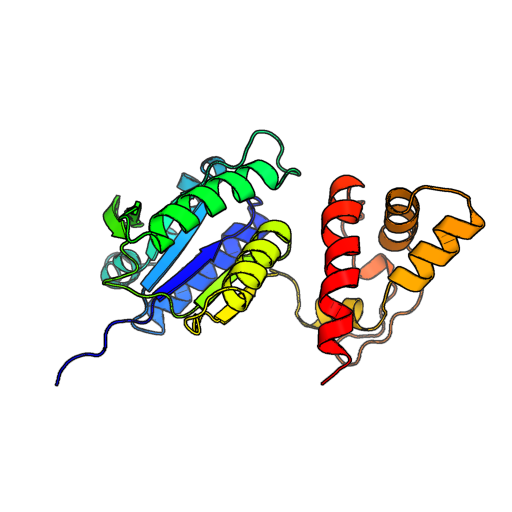 -25.750 1.00 97.81 182 GLN A N 1
ATOM 1436 C CA . GLN A 1 182 ? 23.443 0.398 -26.686 1.00 97.81 182 GLN A CA 1
ATOM 1437 C C . GLN A 1 182 ? 22.409 0.081 -27.774 1.00 97.81 182 GLN A C 1
ATOM 1439 O O . GLN A 1 182 ? 22.779 -0.154 -28.924 1.00 97.81 182 GLN A O 1
ATOM 1444 N N . GLN A 1 183 ? 21.126 0.019 -27.411 1.00 97.62 183 GLN A N 1
ATOM 1445 C CA . GLN A 1 183 ? 20.055 -0.395 -28.321 1.00 97.62 183 GLN A CA 1
ATOM 1446 C C . GLN A 1 183 ? 19.257 0.779 -28.899 1.00 97.62 183 GLN A C 1
ATOM 1448 O O . GLN A 1 183 ? 18.398 0.556 -29.750 1.00 97.62 183 GLN A O 1
ATOM 1453 N N . ASN A 1 184 ? 19.535 2.015 -28.467 1.00 97.00 184 ASN A N 1
ATOM 1454 C CA . ASN A 1 184 ? 18.788 3.218 -28.841 1.00 97.00 184 ASN A CA 1
ATOM 1455 C C . ASN A 1 184 ? 17.264 3.064 -28.629 1.00 97.00 184 ASN A C 1
ATOM 1457 O O . ASN A 1 184 ? 16.454 3.369 -29.506 1.00 97.00 184 ASN A O 1
ATOM 1461 N N . ILE A 1 185 ? 16.879 2.546 -27.459 1.00 96.62 185 ILE A N 1
ATOM 1462 C CA . ILE A 1 185 ? 15.480 2.308 -27.060 1.00 96.62 185 ILE A CA 1
ATOM 1463 C C . ILE A 1 185 ? 15.043 3.268 -25.947 1.00 96.62 185 ILE A C 1
ATOM 1465 O O . ILE A 1 185 ? 15.845 4.024 -25.398 1.00 96.62 185 ILE A O 1
ATOM 1469 N N . SER A 1 186 ? 13.754 3.264 -25.594 1.00 93.94 186 SER A N 1
ATOM 1470 C CA . SER A 1 186 ? 13.267 4.067 -24.466 1.00 93.94 186 SER A CA 1
ATOM 1471 C C . SER A 1 186 ? 13.777 3.519 -23.125 1.00 93.94 186 SER A C 1
ATOM 1473 O O . SER A 1 186 ? 13.997 2.316 -22.982 1.00 93.94 186 SER A O 1
ATOM 1475 N N . LEU A 1 187 ? 13.905 4.382 -22.107 1.00 90.56 187 LEU A N 1
ATOM 1476 C CA . LEU A 1 187 ? 14.270 3.962 -20.745 1.00 90.56 187 LEU A CA 1
ATOM 1477 C C . LEU A 1 187 ? 13.314 2.885 -20.202 1.00 90.56 187 LEU A C 1
ATOM 1479 O O . LEU A 1 187 ? 13.744 1.947 -19.540 1.00 90.56 187 LEU A O 1
ATOM 1483 N N . ALA A 1 188 ? 12.019 3.001 -20.512 1.00 91.38 188 ALA A N 1
ATOM 1484 C CA . ALA A 1 188 ? 11.007 2.031 -20.110 1.00 91.38 188 ALA A CA 1
ATOM 1485 C C . ALA A 1 188 ? 11.229 0.658 -20.764 1.00 91.38 188 ALA A C 1
ATOM 1487 O O . ALA A 1 188 ? 11.132 -0.359 -20.084 1.00 91.38 188 ALA A O 1
ATOM 1488 N N . ASP A 1 189 ? 11.550 0.620 -22.062 1.00 93.69 189 ASP A N 1
ATOM 1489 C CA . ASP A 1 189 ? 11.847 -0.634 -22.770 1.00 93.69 189 ASP A CA 1
ATOM 1490 C C . ASP A 1 189 ? 13.136 -1.277 -22.256 1.00 93.69 189 ASP A C 1
ATOM 1492 O O . ASP A 1 189 ? 13.166 -2.480 -22.002 1.00 93.69 189 ASP A O 1
ATOM 1496 N N . ALA A 1 190 ? 14.174 -0.471 -22.021 1.00 93.69 190 ALA A N 1
ATOM 1497 C CA . ALA A 1 190 ? 15.413 -0.948 -21.422 1.00 93.69 190 ALA A CA 1
ATOM 1498 C C . ALA A 1 190 ? 15.181 -1.509 -20.011 1.00 93.69 190 ALA A C 1
ATOM 1500 O O . ALA A 1 190 ? 15.692 -2.576 -19.676 1.00 93.69 190 ALA A O 1
ATOM 1501 N N . ALA A 1 191 ? 14.361 -0.841 -19.195 1.00 91.81 191 ALA A N 1
ATOM 1502 C CA . ALA A 1 191 ? 14.007 -1.322 -17.866 1.00 91.81 191 ALA A CA 1
ATOM 1503 C C . ALA A 1 191 ? 13.262 -2.658 -17.944 1.00 91.81 191 ALA A C 1
ATOM 1505 O O . ALA A 1 191 ? 13.646 -3.611 -17.272 1.00 91.81 191 ALA A O 1
ATOM 1506 N N . VAL A 1 192 ? 12.247 -2.772 -18.805 1.00 92.75 192 VAL A N 1
ATOM 1507 C CA . VAL A 1 192 ? 11.525 -4.036 -19.024 1.00 92.75 192 VAL A CA 1
ATOM 1508 C C . VAL A 1 192 ? 12.483 -5.152 -19.416 1.00 92.75 192 VAL A C 1
ATOM 1510 O O . VAL A 1 192 ? 12.419 -6.233 -18.834 1.00 92.75 192 VAL A O 1
ATOM 1513 N N . ALA A 1 193 ? 13.395 -4.891 -20.352 1.00 92.69 193 ALA A N 1
ATOM 1514 C CA . ALA A 1 193 ? 14.381 -5.873 -20.775 1.00 92.69 193 ALA A CA 1
ATOM 1515 C C . ALA A 1 193 ? 15.291 -6.311 -19.616 1.00 92.69 193 ALA A C 1
ATOM 1517 O O . ALA A 1 193 ? 15.495 -7.509 -19.438 1.00 92.69 193 ALA A O 1
ATOM 1518 N N . VAL A 1 194 ? 15.773 -5.386 -18.782 1.00 90.94 194 VAL A N 1
ATOM 1519 C CA . VAL A 1 194 ? 16.618 -5.714 -17.619 1.00 90.94 194 VAL A CA 1
ATOM 1520 C C . VAL A 1 194 ? 15.849 -6.480 -16.535 1.00 90.94 194 VAL A C 1
ATOM 1522 O O . VAL A 1 194 ? 16.367 -7.458 -16.003 1.00 90.94 194 VAL A O 1
ATOM 1525 N N . PHE A 1 195 ? 14.619 -6.081 -16.199 1.00 88.06 195 PHE A N 1
ATOM 1526 C CA . PHE A 1 195 ? 13.865 -6.697 -15.098 1.00 88.06 195 PHE A CA 1
ATOM 1527 C C . PHE A 1 195 ? 13.222 -8.044 -15.471 1.00 88.06 195 PHE A C 1
ATOM 1529 O O . PHE A 1 195 ? 13.159 -8.957 -14.633 1.00 88.06 195 PHE A O 1
ATOM 1536 N N . ASN A 1 196 ? 12.758 -8.193 -16.717 1.00 90.25 196 ASN A N 1
ATOM 1537 C CA . ASN A 1 196 ? 12.057 -9.399 -17.168 1.00 90.25 196 ASN A CA 1
ATOM 1538 C C . ASN A 1 196 ? 12.982 -10.458 -17.781 1.00 90.25 196 ASN A C 1
ATOM 1540 O O . ASN A 1 196 ? 12.603 -11.629 -17.801 1.00 90.25 196 ASN A O 1
ATOM 1544 N N . THR A 1 197 ? 14.185 -10.104 -18.244 1.00 88.81 197 THR A N 1
ATOM 1545 C CA . THR A 1 197 ? 15.114 -11.102 -18.795 1.00 88.81 197 THR A CA 1
ATOM 1546 C C . THR A 1 197 ? 15.843 -11.823 -17.670 1.00 88.81 197 THR A C 1
ATOM 1548 O O . THR A 1 197 ? 16.521 -11.203 -16.854 1.00 88.81 197 THR A O 1
ATOM 1551 N N . LYS A 1 198 ? 15.713 -13.152 -17.629 1.00 89.12 198 LYS A N 1
ATOM 1552 C CA . LYS A 1 198 ? 16.483 -14.013 -16.726 1.00 89.12 198 LYS A CA 1
ATOM 1553 C C . LYS A 1 198 ? 17.625 -14.648 -17.505 1.00 89.12 198 LYS A C 1
ATOM 1555 O O . LYS A 1 198 ? 17.420 -15.164 -18.601 1.00 89.12 198 LYS A O 1
ATOM 1560 N N . HIS A 1 199 ? 18.826 -14.582 -16.951 1.00 88.88 199 HIS A N 1
ATOM 1561 C CA . HIS A 1 199 ? 20.056 -15.017 -17.602 1.00 88.88 199 HIS A CA 1
ATOM 1562 C C . HIS A 1 199 ? 20.605 -16.328 -17.026 1.00 88.88 199 HIS A C 1
ATOM 1564 O O . HIS A 1 199 ? 21.664 -16.773 -17.464 1.00 88.88 199 HIS A O 1
ATOM 1570 N N . GLY A 1 200 ? 19.935 -16.932 -16.038 1.00 92.00 200 GLY A N 1
ATOM 1571 C CA . GLY A 1 200 ? 20.471 -18.090 -15.323 1.00 92.00 200 GLY A CA 1
ATOM 1572 C C . GLY A 1 200 ? 21.697 -17.719 -14.496 1.00 92.00 200 GLY A C 1
ATOM 1573 O O . GLY A 1 200 ? 22.614 -18.523 -14.342 1.00 92.00 200 GLY A O 1
ATOM 1574 N N . ARG A 1 201 ? 21.754 -16.478 -14.002 1.00 90.38 201 ARG A N 1
ATOM 1575 C CA . ARG A 1 201 ? 22.867 -15.997 -13.176 1.00 90.38 201 ARG A CA 1
ATOM 1576 C C . ARG A 1 201 ? 22.694 -16.492 -11.751 1.00 90.38 201 ARG A C 1
ATOM 1578 O O . ARG A 1 201 ? 21.610 -16.357 -11.193 1.00 90.38 201 ARG A O 1
ATOM 1585 N N . LEU A 1 202 ? 23.769 -17.017 -11.169 1.00 92.31 202 LEU A N 1
ATOM 1586 C CA . LEU A 1 202 ? 23.805 -17.364 -9.754 1.00 92.31 202 LEU A CA 1
ATOM 1587 C C . LEU A 1 202 ? 23.805 -16.077 -8.917 1.00 92.31 202 LEU A C 1
ATOM 1589 O O . LEU A 1 202 ? 24.697 -15.240 -9.057 1.00 92.31 202 LEU A O 1
ATOM 1593 N N . ILE A 1 203 ? 22.800 -15.922 -8.063 1.00 88.75 203 ILE A N 1
ATOM 1594 C CA . ILE A 1 203 ? 22.664 -14.841 -7.094 1.00 88.75 203 ILE A CA 1
ATOM 1595 C C . ILE A 1 203 ? 23.025 -15.395 -5.720 1.00 88.75 203 ILE A C 1
ATOM 1597 O O . ILE A 1 203 ? 22.374 -16.302 -5.206 1.00 88.75 203 ILE A O 1
ATOM 1601 N N . GLN A 1 204 ? 24.044 -14.798 -5.109 1.00 89.94 204 GLN A N 1
ATOM 1602 C CA . GLN A 1 204 ? 24.454 -15.110 -3.745 1.00 89.94 204 GLN A CA 1
ATOM 1603 C C . GLN A 1 204 ? 23.911 -14.032 -2.802 1.00 89.94 204 GLN A C 1
ATOM 1605 O O . GLN A 1 204 ? 24.151 -12.836 -3.005 1.00 89.94 204 GLN A O 1
ATOM 1610 N N . SER A 1 205 ? 23.173 -14.434 -1.766 1.00 85.88 205 SER A N 1
ATOM 1611 C CA . SER A 1 205 ? 22.626 -13.546 -0.732 1.00 85.88 205 SER A CA 1
ATOM 1612 C C . SER A 1 205 ? 22.863 -14.153 0.659 1.00 85.88 205 SER A C 1
ATOM 1614 O O . SER A 1 205 ? 22.565 -15.318 0.842 1.00 85.88 205 SER A O 1
ATOM 1616 N N . PRO A 1 206 ? 23.336 -13.408 1.676 1.00 85.19 206 PRO A N 1
ATOM 1617 C CA . PRO A 1 206 ? 23.550 -13.895 3.037 1.00 85.19 206 PRO A CA 1
ATOM 1618 C C . PRO A 1 206 ? 22.301 -14.474 3.693 1.00 85.19 206 PRO A C 1
ATOM 1620 O O . PRO A 1 206 ? 22.413 -15.194 4.678 1.00 85.19 206 PRO A O 1
ATOM 1623 N N . CYS A 1 207 ? 21.122 -14.108 3.187 1.00 85.94 207 CYS A N 1
ATOM 1624 C CA . CYS A 1 207 ? 19.834 -14.480 3.756 1.00 85.94 207 CYS A CA 1
ATOM 1625 C C . CYS A 1 207 ? 19.089 -15.532 2.917 1.00 85.94 207 CYS A C 1
ATOM 1627 O O . CYS A 1 207 ? 17.980 -15.905 3.276 1.00 85.94 207 CYS A O 1
ATOM 1629 N N . LEU A 1 208 ? 19.664 -16.001 1.802 1.00 87.75 208 LEU A N 1
ATOM 1630 C CA . LEU A 1 208 ? 19.080 -17.042 0.950 1.00 87.75 208 LEU A CA 1
ATOM 1631 C C . LEU A 1 208 ? 20.147 -18.084 0.597 1.00 87.75 208 LEU A C 1
ATOM 1633 O O . LEU A 1 208 ? 21.330 -17.754 0.570 1.00 87.75 208 LEU A O 1
ATOM 1637 N N . PRO A 1 209 ? 19.766 -19.335 0.299 1.00 91.56 209 PRO A N 1
ATOM 1638 C CA . PRO A 1 209 ? 20.681 -20.229 -0.397 1.00 91.56 209 PRO A CA 1
ATOM 1639 C C . PRO A 1 209 ? 21.107 -19.614 -1.738 1.00 91.56 209 PRO A C 1
ATOM 1641 O O . PRO A 1 209 ? 20.428 -18.739 -2.281 1.00 91.56 209 PRO A O 1
ATOM 1644 N N . ASP A 1 210 ? 22.227 -20.090 -2.276 1.00 93.25 210 ASP A N 1
ATOM 1645 C CA . ASP A 1 210 ? 22.629 -19.775 -3.643 1.00 93.25 210 ASP A CA 1
ATOM 1646 C C . ASP A 1 210 ? 21.487 -20.161 -4.594 1.00 93.25 210 ASP A C 1
ATOM 1648 O O . ASP A 1 210 ? 21.033 -21.306 -4.602 1.00 93.25 210 ASP A O 1
ATOM 1652 N N . MET A 1 211 ? 20.997 -19.182 -5.353 1.00 92.56 211 MET A N 1
ATOM 1653 C CA . MET A 1 211 ? 19.814 -19.321 -6.200 1.00 92.56 211 MET A CA 1
ATOM 1654 C C . MET A 1 211 ? 20.061 -18.697 -7.564 1.00 92.56 211 MET A C 1
ATOM 1656 O O . MET A 1 211 ? 20.736 -17.675 -7.673 1.00 92.56 211 MET A O 1
ATOM 1660 N N . TYR A 1 212 ? 19.477 -19.254 -8.616 1.00 92.69 212 TYR A N 1
ATOM 1661 C CA . TYR A 1 212 ? 19.504 -18.620 -9.930 1.00 92.69 212 TYR A CA 1
ATOM 1662 C C . TYR A 1 212 ? 18.463 -17.496 -10.034 1.00 92.69 212 TYR A C 1
ATOM 1664 O O . TYR A 1 212 ? 17.386 -17.558 -9.447 1.00 92.69 212 TYR A O 1
ATOM 1672 N N . ASP A 1 213 ? 18.747 -16.462 -10.824 1.00 90.12 213 ASP A N 1
ATOM 167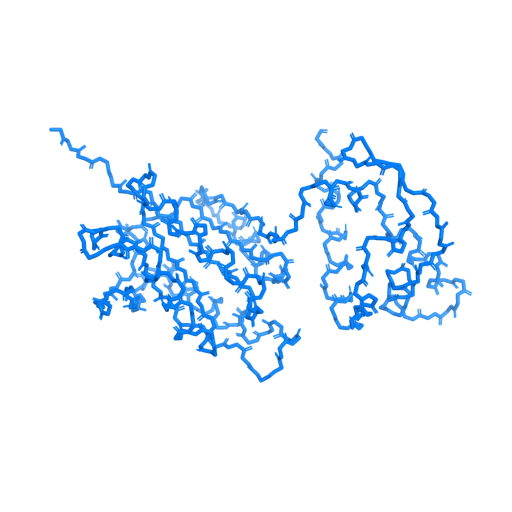3 C CA . ASP A 1 213 ? 17.865 -15.299 -11.011 1.00 90.12 213 ASP A CA 1
ATOM 1674 C C . ASP A 1 213 ? 16.429 -15.638 -11.465 1.00 90.12 213 ASP A C 1
ATOM 1676 O O . ASP A 1 213 ? 15.483 -14.933 -11.101 1.00 90.12 213 ASP A O 1
ATOM 1680 N N . TYR A 1 214 ? 16.233 -16.722 -12.219 1.00 90.75 214 TYR A N 1
ATOM 1681 C CA . TYR A 1 214 ? 14.902 -17.199 -12.606 1.00 90.75 214 TYR A CA 1
ATOM 1682 C C . TYR A 1 214 ? 14.105 -17.805 -11.438 1.00 90.75 214 TYR A C 1
ATOM 1684 O O . TYR A 1 214 ? 12.874 -17.758 -11.456 1.00 90.75 214 TYR A O 1
ATOM 1692 N N . GLU A 1 215 ? 14.766 -18.313 -10.393 1.00 90.56 215 GLU A N 1
ATOM 1693 C CA . GLU A 1 215 ? 14.113 -18.925 -9.223 1.00 90.56 215 GLU A CA 1
ATOM 1694 C C . GLU A 1 215 ? 13.403 -17.883 -8.344 1.00 90.56 215 GLU A C 1
ATOM 1696 O O . GLU A 1 215 ? 12.472 -18.205 -7.609 1.00 90.56 215 GLU A O 1
ATOM 1701 N N . PHE A 1 216 ? 13.767 -16.605 -8.483 1.00 85.94 216 PHE A N 1
ATOM 1702 C CA . PHE A 1 216 ? 13.095 -15.469 -7.843 1.00 85.94 216 PHE A CA 1
ATOM 1703 C C . PHE A 1 216 ? 11.742 -15.119 -8.482 1.00 85.94 216 PHE A C 1
ATOM 1705 O O . PHE A 1 216 ? 11.030 -14.237 -8.000 1.00 85.94 216 PHE A O 1
ATOM 1712 N N . SER A 1 217 ? 11.373 -15.747 -9.598 1.00 85.31 217 SER A N 1
ATOM 1713 C CA . SER A 1 217 ? 10.125 -15.470 -10.318 1.00 85.31 217 SER A CA 1
ATOM 1714 C C . SER A 1 217 ? 9.479 -16.773 -10.803 1.00 85.31 217 SER A C 1
ATOM 1716 O O . SER A 1 217 ? 9.294 -16.948 -12.008 1.00 85.31 217 SER A O 1
ATOM 1718 N N . PRO A 1 218 ? 9.087 -17.685 -9.888 1.00 83.38 218 PRO A N 1
ATOM 1719 C CA . PRO A 1 218 ? 8.621 -19.030 -10.246 1.00 83.38 218 PRO A CA 1
ATOM 1720 C C . PRO A 1 218 ? 7.328 -19.030 -11.072 1.00 83.38 218 PRO A C 1
ATOM 1722 O O . PRO A 1 218 ? 7.024 -20.002 -11.749 1.00 83.38 218 PRO A O 1
ATOM 1725 N N . GLN A 1 219 ? 6.561 -17.937 -11.028 1.00 83.19 219 GLN A N 1
ATOM 1726 C CA . GLN A 1 219 ? 5.332 -17.779 -11.811 1.00 83.19 219 GLN A CA 1
ATOM 1727 C C . GLN A 1 219 ? 5.597 -17.322 -13.254 1.00 83.19 219 GLN A C 1
ATOM 1729 O O . GLN A 1 219 ? 4.647 -17.182 -14.017 1.00 83.19 219 GLN A O 1
ATOM 1734 N N . SER A 1 220 ? 6.857 -17.027 -13.609 1.00 80.00 220 SER A N 1
ATOM 1735 C CA . SER A 1 220 ? 7.268 -16.481 -14.912 1.00 80.00 220 SER A CA 1
ATOM 1736 C C . SER A 1 220 ? 6.393 -15.319 -15.395 1.00 80.00 220 SER A C 1
ATOM 1738 O O . SER A 1 220 ? 6.230 -15.121 -16.595 1.00 80.00 220 SER A O 1
ATOM 1740 N N . TYR A 1 221 ? 5.815 -14.554 -14.463 1.00 82.12 221 TYR A N 1
ATOM 1741 C CA . TYR A 1 221 ? 4.924 -13.448 -14.774 1.00 82.12 221 TYR A CA 1
ATOM 1742 C C . TYR A 1 221 ? 5.767 -12.255 -15.238 1.00 82.12 221 TYR A C 1
ATOM 1744 O O . TYR A 1 221 ? 6.495 -11.690 -14.415 1.00 82.12 221 TYR A O 1
ATOM 1752 N N . PRO A 1 222 ? 5.719 -11.868 -16.526 1.00 83.19 222 PRO A N 1
ATOM 1753 C CA . PRO A 1 222 ? 6.454 -10.702 -16.984 1.00 83.19 222 PRO A CA 1
ATOM 1754 C C . PRO A 1 222 ? 5.821 -9.460 -16.361 1.00 83.19 222 PRO A C 1
ATOM 1756 O O . PRO A 1 222 ? 4.608 -9.267 -16.452 1.00 83.19 222 PRO A O 1
ATOM 1759 N N . PHE A 1 223 ? 6.628 -8.599 -15.740 1.00 84.00 223 PHE A N 1
ATOM 1760 C CA . PHE A 1 223 ? 6.119 -7.322 -15.258 1.00 84.00 223 PHE A CA 1
ATOM 1761 C C . PHE A 1 223 ? 5.7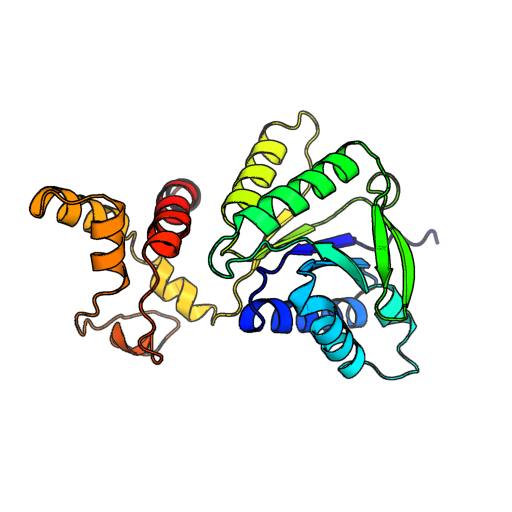01 -6.469 -16.459 1.00 84.00 223 PHE A C 1
ATOM 1763 O O . PHE A 1 223 ? 6.525 -6.249 -17.355 1.00 84.00 223 PHE A O 1
ATOM 1770 N N . PRO A 1 224 ? 4.456 -5.971 -16.497 1.00 86.56 224 PRO A N 1
ATOM 1771 C CA . PRO A 1 224 ? 4.018 -5.096 -17.574 1.00 86.56 224 PRO A CA 1
ATOM 1772 C C . PRO A 1 224 ? 4.830 -3.804 -17.594 1.00 86.56 224 PRO A C 1
ATOM 1774 O O . PRO A 1 224 ? 5.276 -3.314 -16.548 1.00 86.56 224 PRO A O 1
ATOM 1777 N N . LYS A 1 225 ? 5.043 -3.266 -18.795 1.00 88.75 225 LYS A N 1
ATOM 1778 C CA . LYS A 1 225 ? 5.934 -2.125 -19.036 1.00 88.75 225 LYS A CA 1
ATOM 1779 C C . LYS A 1 225 ? 5.565 -0.920 -18.184 1.00 88.75 225 LYS A C 1
ATOM 1781 O O . LYS A 1 225 ? 6.441 -0.237 -17.664 1.00 88.75 225 LYS A O 1
ATOM 1786 N N . GLU A 1 226 ? 4.274 -0.711 -17.990 1.00 85.12 226 GLU A N 1
ATOM 1787 C CA . GLU A 1 226 ? 3.693 0.377 -17.219 1.00 85.12 226 GLU A CA 1
ATOM 1788 C C . GLU A 1 226 ? 4.097 0.276 -15.744 1.00 85.12 226 GLU A C 1
ATOM 1790 O O . GLU A 1 226 ? 4.492 1.273 -15.145 1.00 85.12 226 GLU A O 1
ATOM 1795 N N . ILE A 1 227 ? 4.088 -0.932 -15.166 1.00 85.06 227 ILE A N 1
ATOM 1796 C CA . ILE A 1 227 ? 4.551 -1.172 -13.791 1.00 85.06 227 ILE A CA 1
ATOM 1797 C C . ILE A 1 227 ? 6.052 -0.930 -13.680 1.00 85.06 227 ILE A C 1
ATOM 1799 O O . ILE A 1 227 ? 6.494 -0.242 -12.760 1.00 85.06 227 ILE A O 1
ATOM 1803 N N . VAL A 1 228 ? 6.839 -1.466 -14.617 1.00 87.44 228 VAL A N 1
ATOM 1804 C CA . VAL A 1 228 ? 8.299 -1.313 -14.600 1.00 87.44 228 VAL A CA 1
ATOM 1805 C C . VAL A 1 228 ? 8.695 0.161 -14.682 1.00 87.44 228 VAL A C 1
ATOM 1807 O O . VAL A 1 228 ? 9.455 0.653 -13.847 1.00 87.44 228 VAL A O 1
ATOM 1810 N N . ALA A 1 229 ? 8.121 0.885 -15.640 1.00 84.19 229 ALA A N 1
ATOM 1811 C CA . ALA A 1 229 ? 8.407 2.292 -15.883 1.00 84.19 229 ALA A CA 1
ATOM 1812 C C . ALA A 1 229 ? 7.856 3.234 -14.805 1.00 84.19 229 ALA A C 1
ATOM 1814 O O . ALA A 1 229 ? 8.361 4.345 -14.666 1.00 84.19 229 ALA A O 1
ATOM 1815 N N . ARG A 1 230 ? 6.810 2.836 -14.072 1.00 83.56 230 ARG A N 1
ATOM 1816 C CA . ARG A 1 230 ? 6.216 3.657 -13.010 1.00 83.56 230 ARG A CA 1
ATOM 1817 C C . ARG A 1 230 ? 6.876 3.430 -11.658 1.00 83.56 230 ARG A C 1
ATOM 1819 O O . ARG A 1 230 ? 7.054 4.380 -10.906 1.00 83.56 230 ARG A O 1
ATOM 1826 N N . ILE A 1 231 ? 7.186 2.178 -11.332 1.00 83.25 231 ILE A N 1
ATOM 1827 C CA . ILE A 1 231 ? 7.559 1.768 -9.975 1.00 83.25 231 ILE A CA 1
ATOM 1828 C C . ILE A 1 231 ? 9.064 1.588 -9.884 1.00 83.25 231 ILE A C 1
ATOM 1830 O O . ILE A 1 231 ? 9.707 2.225 -9.058 1.00 83.25 231 ILE A O 1
ATOM 1834 N N . PHE A 1 232 ? 9.642 0.744 -10.734 1.00 77.31 232 PHE A N 1
ATOM 1835 C CA . PHE A 1 232 ? 11.032 0.332 -10.567 1.00 77.31 232 PHE A CA 1
ATOM 1836 C C . PHE A 1 232 ? 12.014 1.448 -10.916 1.00 77.31 232 PHE A C 1
ATOM 1838 O O . PHE A 1 232 ? 12.950 1.685 -10.161 1.00 77.31 232 PHE A O 1
ATOM 1845 N N . THR A 1 233 ? 11.772 2.193 -11.993 1.00 73.50 233 THR A N 1
ATOM 1846 C CA . THR A 1 233 ? 12.589 3.370 -12.339 1.00 73.50 233 THR A CA 1
ATOM 1847 C C . THR A 1 233 ? 12.546 4.427 -11.229 1.00 73.50 233 THR A C 1
ATOM 1849 O O . THR A 1 233 ? 13.592 4.880 -10.776 1.00 73.50 233 THR A O 1
ATOM 1852 N N . LYS A 1 234 ? 11.354 4.757 -10.713 1.00 76.06 234 LYS A N 1
ATOM 1853 C CA . LYS A 1 234 ? 11.181 5.779 -9.670 1.00 76.06 234 LYS A CA 1
ATOM 1854 C C . LYS A 1 234 ? 11.748 5.361 -8.321 1.00 76.06 234 LYS A C 1
ATOM 1856 O O . LYS A 1 234 ? 12.430 6.156 -7.683 1.00 76.06 234 LYS A O 1
ATOM 1861 N N . VAL A 1 235 ? 11.486 4.127 -7.882 1.00 71.25 235 VAL A N 1
ATOM 1862 C CA . VAL A 1 235 ? 12.049 3.598 -6.631 1.00 71.25 235 VAL A CA 1
ATOM 1863 C C . VAL A 1 235 ? 13.566 3.662 -6.695 1.00 71.25 235 VAL A C 1
ATOM 1865 O O . VAL A 1 235 ? 14.194 4.097 -5.735 1.00 71.25 235 VAL A O 1
ATOM 1868 N N . VAL A 1 236 ? 14.163 3.295 -7.829 1.00 66.44 236 VAL A N 1
ATOM 1869 C CA . VAL A 1 236 ? 15.618 3.303 -7.927 1.00 66.44 236 VAL A CA 1
ATOM 1870 C C . VAL A 1 236 ? 16.183 4.724 -7.948 1.00 66.44 236 VAL A C 1
ATOM 1872 O O . VAL A 1 236 ? 17.097 5.025 -7.184 1.00 66.44 236 VAL A O 1
ATOM 1875 N N . GLU A 1 237 ? 15.589 5.628 -8.728 1.00 67.44 237 GLU A N 1
ATOM 1876 C CA . GLU A 1 237 ? 16.040 7.022 -8.818 1.00 67.44 237 GLU A CA 1
ATOM 1877 C C . GLU A 1 237 ? 15.856 7.815 -7.513 1.00 67.44 237 GLU A C 1
ATOM 1879 O O . GLU A 1 237 ? 16.637 8.723 -7.238 1.00 67.44 237 GLU A O 1
ATOM 1884 N N . GLN A 1 238 ? 14.851 7.491 -6.695 1.00 62.78 238 GLN A N 1
ATOM 1885 C CA . GLN A 1 238 ? 14.509 8.287 -5.509 1.00 62.78 238 GLN A CA 1
ATOM 1886 C C . GLN A 1 238 ? 14.999 7.684 -4.187 1.00 62.78 238 GLN A C 1
ATOM 1888 O O . GLN A 1 238 ? 15.342 8.425 -3.261 1.00 62.78 238 GLN A O 1
ATOM 1893 N N . VAL A 1 239 ? 15.029 6.353 -4.070 1.00 54.75 239 VAL A N 1
ATOM 1894 C CA . VAL A 1 239 ? 15.291 5.666 -2.793 1.00 54.75 239 VAL A CA 1
ATOM 1895 C C . VAL A 1 239 ? 16.773 5.328 -2.613 1.00 54.75 239 VAL A C 1
ATOM 1897 O O . VAL A 1 239 ? 17.293 5.442 -1.506 1.00 54.75 239 VAL A O 1
ATOM 1900 N N . TYR A 1 240 ? 17.505 4.969 -3.670 1.00 51.28 240 TYR A N 1
ATOM 1901 C CA . TYR A 1 240 ? 18.915 4.575 -3.515 1.00 51.28 240 TYR A CA 1
ATOM 1902 C C . TYR A 1 240 ? 19.870 5.721 -3.152 1.00 51.28 240 TYR A C 1
ATOM 1904 O O . TYR A 1 240 ? 20.716 5.504 -2.280 1.00 51.28 240 TYR A O 1
ATOM 1912 N N . PRO A 1 241 ? 19.732 6.952 -3.690 1.00 45.41 241 PRO A N 1
ATOM 1913 C CA . PRO A 1 241 ? 20.601 8.058 -3.282 1.00 45.41 241 PRO A CA 1
ATOM 1914 C C . PRO A 1 241 ? 20.462 8.404 -1.792 1.00 45.41 241 PRO A C 1
ATOM 1916 O O . PRO A 1 241 ? 21.404 8.883 -1.168 1.00 45.41 241 PRO A O 1
ATOM 1919 N N . SER A 1 242 ? 19.299 8.136 -1.192 1.00 42.12 242 SER A N 1
ATOM 1920 C CA . SER A 1 242 ? 19.022 8.439 0.215 1.00 42.12 242 SER A CA 1
ATOM 1921 C C . SER A 1 242 ? 19.401 7.309 1.186 1.00 42.12 242 SER A C 1
ATOM 1923 O O . SER A 1 242 ? 19.549 7.582 2.374 1.00 42.12 242 SER A O 1
ATOM 1925 N N . ILE A 1 243 ? 19.624 6.075 0.707 1.00 38.84 243 ILE A N 1
ATOM 1926 C CA . ILE A 1 243 ? 20.077 4.930 1.526 1.00 38.84 243 ILE A CA 1
ATOM 1927 C C . ILE A 1 243 ? 21.608 4.796 1.545 1.00 38.84 243 ILE A C 1
ATOM 1929 O O . ILE A 1 243 ? 22.165 4.413 2.568 1.00 38.84 243 ILE A O 1
ATOM 1933 N N . ILE A 1 244 ? 22.303 5.140 0.455 1.00 32.19 244 ILE A N 1
ATOM 1934 C CA . ILE A 1 244 ? 23.775 5.013 0.353 1.00 32.19 244 ILE A CA 1
ATOM 1935 C C . ILE A 1 244 ? 24.518 6.095 1.167 1.00 32.19 244 ILE A C 1
ATOM 1937 O O . ILE A 1 244 ? 25.719 5.990 1.398 1.00 32.19 244 ILE A O 1
ATOM 1941 N N . THR A 1 245 ? 23.809 7.117 1.653 1.00 31.25 245 THR A N 1
ATOM 1942 C CA . THR A 1 245 ? 24.403 8.251 2.382 1.00 31.25 245 THR A CA 1
ATOM 1943 C C . THR A 1 245 ? 24.275 8.133 3.914 1.00 31.25 245 THR A C 1
ATOM 1945 O O . THR A 1 245 ? 24.335 9.151 4.603 1.00 31.25 245 THR A O 1
ATOM 1948 N N . ILE A 1 246 ? 24.070 6.922 4.455 1.00 32.16 246 ILE A N 1
ATOM 1949 C CA . ILE A 1 246 ? 24.035 6.649 5.909 1.00 32.16 246 ILE A CA 1
ATOM 1950 C C . ILE A 1 246 ? 25.327 5.964 6.348 1.00 32.16 246 ILE A C 1
ATOM 1952 O O . ILE A 1 246 ? 25.692 4.951 5.714 1.00 32.16 246 ILE A O 1
#

Foldseek 3Di:
DPDDDAAEEEEEFQQDCLTLLVVLVVLLVVLVVGVHAYEYEYEPVCVVVSLVSSVVVDDPVCVVSQQSYWYHYFHQDDDSLDNCRRQVRVVVVVVCLVVQHWDWTATSVRDIDTDGCVVHPHQEYEYELLNVVNVVVVVVCCVPDPDNSNYHYHYDDPDPPQLVQQVVPDLCQVQLVVQCVVVVHDSLVSQLCSQLDFDQDFGDGPSDPTDGPVVSPVVSDRDDSSSSVPRVVCCSVPVVVVVVVD

Radius of gyration: 20.1 Å; chains: 1; bounding box: 45×44×65 Å

Organism: Pycnoporus cinnabarinus (NCBI:txid5643)

pLDDT: mean 88.54, std 12.26, range [31.25, 98.5]

Sequence (246 aa):
MTSQPPKHILMLPIHMWGRARPLAVLASRMVRMRPILITLCIADKLWDRTKAEIESDFTPEEGEYLSRIRLLRIEQGADWMDSAGIRDHFLKIWSSLCAGESVAYEAVDGSTGLINLLSEPLNAIVIDNLIVEVMEALHKQRLASPRSLSLRLYAWSPVSSDFMVAQGRTDPMPFVRALQEQQNISLADAAVAVFNTKHGRLIQSPCLPDMYDYEFSPQSYPFPKEIVARIFTKVVEQVYPSIITI